Protein AF-0000000081184421 (afdb_homodimer)

Secondary structure (DSSP, 8-state):
------PPPHHHHHHHHHHHHHHHHHHHHHHHHHHHHHHHHHHHHHHHHHHHHHHHHHHHHHHHHHHHHHHHHHHHHHHHHHHHHHHHHHHHHHHHHHHHHHH-/------PPPHHHHHHHHHHHHHHHHHHHHHHHHHHHHHHHHHHHHHHHHHHHHHHHHHHHHHHHHHHHHHHHHHHHHHHHHHHHHHHHHHHHHHHHHHHHHHH-

Organism: Hibiscus trionum (NCBI:txid183268)

Sequence (208 aa):
MIPNRRQLTPDQRSAKIERDRRRRRERNMEFERLRNAEMELQGLVAAQRNENSSLRDDNERLNDMVSKLQNTIIQLRDQNRELHQKNLGLEQTMKLADSWFAFNMIPNRRQLTPDQRSAKIERDRRRRRERNMEFERLRNAEMELQGLVAAQRNENSSLRDDNERLNDMVSKLQNTIIQLRDQNRELHQKNLGLEQTMKLADSWFAFN

Structure (mmCIF, N/CA/C/O backbone):
data_AF-0000000081184421-model_v1
#
loop_
_entity.id
_entity.type
_entity.pdbx_description
1 polymer 'BZIP domain-containing protein'
#
loop_
_atom_site.group_PDB
_atom_site.id
_atom_site.type_symbol
_atom_site.label_atom_id
_atom_site.label_alt_id
_atom_site.label_comp_id
_atom_site.label_asym_id
_atom_site.label_entity_id
_atom_site.label_seq_id
_atom_site.pdbx_PDB_ins_code
_atom_site.Cartn_x
_atom_site.Cartn_y
_atom_site.Cartn_z
_atom_site.occupancy
_atom_site.B_iso_or_equiv
_atom_site.auth_seq_id
_atom_site.auth_comp_id
_atom_site.auth_asym_id
_atom_site.auth_atom_id
_atom_site.pdbx_PDB_model_num
ATOM 1 N N . MET A 1 1 ? 16.766 61.125 24.625 1 43.31 1 MET A N 1
ATOM 2 C CA . MET A 1 1 ? 15.797 62 24 1 43.31 1 MET A CA 1
ATOM 3 C C . MET A 1 1 ? 14.695 61.219 23.312 1 43.31 1 MET A C 1
ATOM 5 O O . MET A 1 1 ? 14.969 60.375 22.453 1 43.31 1 MET A O 1
ATOM 9 N N . ILE A 1 2 ? 13.648 60.938 24.031 1 53.06 2 ILE A N 1
ATOM 10 C CA . ILE A 1 2 ? 12.562 60.25 23.359 1 53.06 2 ILE A CA 1
ATOM 11 C C . ILE A 1 2 ? 12.18 61 22.078 1 53.06 2 ILE A C 1
ATOM 13 O O . ILE A 1 2 ? 11.914 62.219 22.125 1 53.06 2 ILE A O 1
ATOM 17 N N . PRO A 1 3 ? 12.758 60.719 20.953 1 54.69 3 PRO A N 1
ATOM 18 C CA . PRO A 1 3 ? 12.445 61.562 19.797 1 54.69 3 PRO A CA 1
ATOM 19 C C . PRO A 1 3 ? 10.992 62.062 19.797 1 54.69 3 PRO A C 1
ATOM 21 O O . PRO A 1 3 ? 10.117 61.375 20.359 1 54.69 3 PRO A O 1
ATOM 24 N N . ASN A 1 4 ? 10.805 63.344 19.781 1 56 4 ASN A N 1
ATOM 25 C CA . ASN A 1 4 ? 9.531 64 19.625 1 56 4 ASN A CA 1
ATOM 26 C C . ASN A 1 4 ? 8.641 63.344 18.594 1 56 4 ASN A C 1
ATOM 28 O O . ASN A 1 4 ? 8.844 63.5 17.391 1 56 4 ASN A O 1
ATOM 32 N N . ARG A 1 5 ? 8.289 62.094 18.75 1 65.94 5 ARG A N 1
ATOM 33 C CA . ARG A 1 5 ? 7.402 61.438 17.812 1 65.94 5 ARG A CA 1
ATOM 34 C C . ARG A 1 5 ? 6.215 62.312 17.453 1 65.94 5 ARG A C 1
ATOM 36 O O . ARG A 1 5 ? 5.59 62.938 18.328 1 65.94 5 ARG A O 1
ATOM 43 N N . ARG A 1 6 ? 6.344 62.969 16.297 1 72.31 6 ARG A N 1
ATOM 44 C CA . ARG A 1 6 ? 5.234 63.75 15.766 1 72.31 6 ARG A CA 1
ATOM 45 C C . ARG A 1 6 ? 3.896 63.094 16.125 1 72.31 6 ARG A C 1
ATOM 47 O O . ARG A 1 6 ? 3.732 61.875 16.016 1 72.31 6 ARG A O 1
ATOM 54 N N . GLN A 1 7 ? 3.092 63.938 16.797 1 85.62 7 GLN A N 1
ATOM 55 C CA . GLN A 1 7 ? 1.766 63.469 17.188 1 85.62 7 GLN A CA 1
ATOM 56 C C . GLN A 1 7 ? 0.876 63.25 15.969 1 85.62 7 GLN A C 1
ATOM 58 O O . GLN A 1 7 ? 0.883 64.062 15.031 1 85.62 7 GLN A O 1
ATOM 63 N N . LEU A 1 8 ? 0.353 62.188 15.852 1 83.94 8 LEU A N 1
ATOM 64 C CA . LEU A 1 8 ? -0.577 61.875 14.773 1 83.94 8 LEU A CA 1
ATOM 65 C C . LEU A 1 8 ? -1.849 62.688 14.891 1 83.94 8 LEU A C 1
ATOM 67 O O . LEU A 1 8 ? -2.33 62.938 16 1 83.94 8 LEU A O 1
ATOM 71 N N . THR A 1 9 ? -2.225 63.156 13.672 1 90.44 9 THR A N 1
ATOM 72 C CA . THR A 1 9 ? -3.541 63.781 13.625 1 90.44 9 THR A CA 1
ATOM 73 C C . THR A 1 9 ? -4.637 62.75 13.945 1 90.44 9 THR A C 1
ATOM 75 O O . THR A 1 9 ? -4.402 61.562 13.891 1 90.44 9 THR A O 1
ATOM 78 N N . PRO A 1 10 ? -5.707 63.281 14.406 1 90.25 10 PRO A N 1
ATOM 79 C CA . PRO A 1 10 ? -6.812 62.344 14.672 1 90.25 10 PRO A CA 1
ATOM 80 C C . PRO A 1 10 ? -7.102 61.438 13.492 1 90.25 10 PRO A C 1
ATOM 82 O O . PRO A 1 10 ? -7.367 60.25 13.688 1 90.25 10 PRO A O 1
ATOM 85 N N . ASP A 1 11 ? -7.082 61.938 12.289 1 90.88 11 ASP A N 1
ATOM 86 C CA . ASP A 1 11 ? -7.34 61.156 11.086 1 90.88 11 ASP A CA 1
ATOM 87 C C . ASP A 1 11 ? -6.258 60.094 10.891 1 90.88 11 ASP A C 1
ATOM 89 O O . ASP A 1 11 ? -6.555 58.969 10.5 1 90.88 11 ASP A O 1
ATOM 93 N N . GLN A 1 12 ? -5.066 60.438 11.008 1 93.62 12 GLN A N 1
ATOM 94 C CA . GLN A 1 12 ? -3.949 59.5 10.898 1 93.62 12 GLN A CA 1
ATOM 95 C C . GLN A 1 12 ? -4.039 58.406 11.945 1 93.62 12 GLN A C 1
ATOM 97 O O . GLN A 1 12 ? -3.738 57.25 11.664 1 93.62 12 GLN A O 1
ATOM 102 N N . ARG A 1 13 ? -4.473 58.844 13.133 1 93.5 13 ARG A N 1
ATOM 103 C CA . ARG A 1 13 ? -4.629 57.906 14.219 1 93.5 13 ARG A CA 1
ATOM 104 C C . ARG A 1 13 ? -5.742 56.906 13.922 1 93.5 13 ARG A C 1
ATOM 106 O O . ARG A 1 13 ? -5.578 55.688 14.133 1 93.5 13 ARG A O 1
ATOM 113 N N . SER A 1 14 ? -6.855 57.344 13.414 1 92.5 14 SER A N 1
ATOM 114 C CA . SER A 1 14 ? -7.977 56.5 13.039 1 92.5 14 SER A CA 1
ATOM 115 C C . SER A 1 14 ? -7.574 55.5 11.961 1 92.5 14 SER A C 1
ATOM 117 O O . SER A 1 14 ? -7.91 54.312 12.047 1 92.5 14 SER A O 1
ATOM 119 N N . ALA A 1 15 ? -6.867 55.906 10.977 1 95.31 15 ALA A N 1
ATOM 120 C CA . ALA A 1 15 ? -6.418 55.031 9.883 1 95.31 15 ALA A CA 1
ATOM 121 C C . ALA A 1 15 ? -5.484 53.938 10.391 1 95.31 15 ALA A C 1
ATOM 123 O O . ALA A 1 15 ? -5.559 52.812 9.938 1 95.31 15 ALA A O 1
ATOM 124 N N . LYS A 1 16 ? -4.621 54.312 11.25 1 94.06 16 LYS A N 1
ATOM 125 C CA . LYS A 1 16 ? -3.691 53.344 11.82 1 94.06 16 LYS A CA 1
ATOM 126 C C . LYS A 1 16 ? -4.434 52.281 12.617 1 94.06 16 LYS A C 1
ATOM 128 O O . LYS A 1 16 ? -4.113 51.094 12.516 1 94.06 16 LYS A O 1
ATOM 133 N N . ILE A 1 17 ? -5.391 52.688 13.422 1 93.69 17 ILE A N 1
ATOM 134 C CA . ILE A 1 17 ? -6.191 51.75 14.227 1 93.69 17 ILE A CA 1
ATOM 135 C C . ILE A 1 17 ? -6.914 50.781 13.312 1 93.69 17 ILE A C 1
ATOM 137 O O . ILE A 1 17 ? -6.945 49.562 13.602 1 93.69 17 ILE A O 1
ATOM 141 N N . GLU A 1 18 ? -7.469 51.344 12.219 1 96.44 18 GLU A N 1
ATOM 142 C CA . GLU A 1 18 ? -8.203 50.469 11.289 1 96.44 18 GLU A CA 1
ATOM 143 C C . GLU A 1 18 ? -7.273 49.469 10.609 1 96.44 18 GLU A C 1
ATOM 145 O O . GLU A 1 18 ? -7.633 48.312 10.43 1 96.44 18 GLU A O 1
ATOM 150 N N . ARG A 1 19 ? -6.172 49.844 10.188 1 96.62 19 ARG A N 1
ATOM 151 C CA . ARG A 1 19 ? -5.188 48.938 9.586 1 96.62 19 ARG A CA 1
ATOM 152 C C . ARG A 1 19 ? -4.773 47.844 10.562 1 96.62 19 ARG A C 1
ATOM 154 O O . ARG A 1 19 ? -4.699 46.688 10.195 1 96.62 19 ARG A O 1
ATOM 161 N N . ASP A 1 20 ? -4.547 48.25 11.805 1 92.81 20 ASP A N 1
ATOM 162 C CA . ASP A 1 20 ? -4.152 47.281 12.828 1 92.81 20 ASP A CA 1
ATOM 163 C C . ASP A 1 20 ? -5.266 46.281 13.086 1 92.81 20 ASP A C 1
ATOM 165 O O . ASP A 1 20 ? -4.996 45.094 13.273 1 92.81 20 ASP A O 1
ATOM 169 N N . ARG A 1 21 ? -6.465 46.781 13.102 1 94.88 21 ARG A N 1
ATOM 170 C CA . ARG A 1 21 ? -7.609 45.906 13.297 1 94.88 21 ARG A CA 1
ATOM 171 C C . ARG A 1 21 ? -7.719 44.906 12.156 1 94.88 21 ARG A C 1
ATOM 173 O O . ARG A 1 21 ? -7.977 43.719 12.398 1 94.88 21 ARG A O 1
ATOM 180 N N . ARG A 1 22 ? -7.523 45.312 10.961 1 96.75 22 ARG A N 1
ATOM 181 C CA . ARG A 1 22 ? -7.562 44.406 9.797 1 96.75 22 ARG A CA 1
ATOM 182 C C . ARG A 1 22 ? -6.469 43.375 9.875 1 96.75 22 ARG A C 1
ATOM 184 O O . ARG A 1 22 ? -6.719 42.188 9.625 1 96.75 22 ARG A O 1
ATOM 191 N N . ARG A 1 23 ? -5.328 43.812 10.242 1 93.69 23 ARG A N 1
ATOM 192 C CA . ARG A 1 23 ? -4.195 42.906 10.344 1 93.69 23 ARG A CA 1
ATOM 193 C C . ARG A 1 23 ? -4.445 41.844 11.406 1 93.69 23 ARG A C 1
ATOM 195 O O . ARG A 1 23 ? -4.141 40.656 11.195 1 93.69 23 ARG A O 1
ATOM 202 N N . ARG A 1 24 ? -5.062 42.281 12.453 1 92.81 24 ARG A N 1
ATOM 203 C CA . ARG A 1 24 ? -5.355 41.344 13.531 1 92.81 24 ARG A CA 1
ATOM 204 C C . ARG A 1 24 ? -6.418 40.312 13.102 1 92.81 24 ARG A C 1
ATOM 206 O O . ARG A 1 24 ? -6.316 39.125 13.406 1 92.81 24 ARG A O 1
ATOM 213 N N . ARG A 1 25 ? -7.305 40.75 12.398 1 96.19 25 ARG A N 1
ATOM 214 C CA . ARG A 1 25 ? -8.352 39.875 11.891 1 96.19 25 ARG A CA 1
ATOM 215 C C . ARG A 1 25 ? -7.773 38.844 10.922 1 96.19 25 ARG 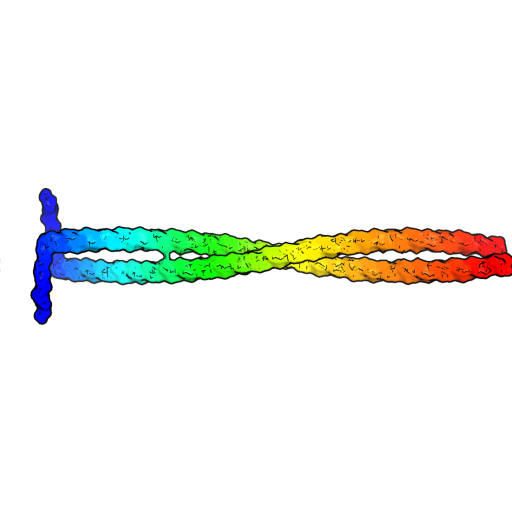A C 1
ATOM 217 O O . ARG A 1 25 ? -8.094 37.656 11 1 96.19 25 ARG A O 1
ATOM 224 N N . GLU A 1 26 ? -6.941 39.312 10.07 1 95.94 26 GLU A N 1
ATOM 225 C CA . GLU A 1 26 ? -6.309 38.438 9.078 1 95.94 26 GLU A CA 1
ATOM 226 C C . GLU A 1 26 ? -5.418 37.406 9.758 1 95.94 26 GLU A C 1
ATOM 228 O O . GLU A 1 26 ? -5.441 36.219 9.391 1 95.94 26 GLU A O 1
ATOM 233 N N . ARG A 1 27 ? -4.734 37.875 10.703 1 93.56 27 ARG A N 1
ATOM 234 C CA . ARG A 1 27 ? -3.855 36.938 11.422 1 93.56 27 ARG A CA 1
ATOM 235 C C . ARG A 1 27 ? -4.66 35.906 12.18 1 93.56 27 ARG A C 1
ATOM 237 O O . ARG A 1 27 ? -4.281 34.719 12.211 1 93.56 27 ARG A O 1
ATOM 244 N N . ASN A 1 28 ? -5.66 36.375 12.812 1 94.06 28 ASN A N 1
ATOM 245 C CA . ASN A 1 28 ? -6.523 35.438 13.531 1 94.06 28 ASN A CA 1
ATOM 246 C C . ASN A 1 28 ? -7.137 34.406 12.602 1 94.06 28 ASN A C 1
ATOM 248 O O . ASN A 1 28 ? -7.238 33.219 12.953 1 94.06 28 ASN A O 1
ATOM 252 N N . MET A 1 29 ? -7.566 34.781 11.461 1 97.12 29 MET A N 1
ATOM 253 C CA . MET A 1 29 ? -8.117 33.875 10.461 1 97.12 29 MET A CA 1
ATOM 254 C C . MET A 1 29 ? -7.066 32.875 10.008 1 97.12 29 MET A C 1
ATOM 256 O O . MET A 1 29 ? -7.363 31.688 9.859 1 97.12 29 MET A O 1
ATOM 260 N N . GLU A 1 30 ? -5.887 33.438 9.812 1 97.81 30 GLU A N 1
ATOM 261 C CA . GLU A 1 30 ? -4.801 32.531 9.406 1 97.81 30 GLU A CA 1
ATOM 262 C C . GLU A 1 30 ? -4.457 31.547 10.508 1 97.81 30 GLU A C 1
ATOM 264 O O . GLU A 1 30 ? -4.16 30.375 10.227 1 97.81 30 GLU A O 1
ATOM 269 N N . PHE A 1 31 ? -4.469 31.984 11.656 1 97.19 31 PHE A N 1
ATOM 270 C CA . PHE A 1 31 ? -4.215 31.109 12.805 1 97.19 31 PHE A CA 1
ATOM 271 C C . PHE A 1 31 ? -5.23 29.984 12.859 1 97.19 31 PHE A C 1
ATOM 273 O O . PHE A 1 31 ? -4.859 28.812 13.023 1 97.19 31 PHE A O 1
ATOM 280 N N . GLU A 1 32 ? -6.453 30.266 12.656 1 97.25 32 GLU A N 1
ATOM 281 C CA . GLU A 1 32 ? -7.52 29.266 12.648 1 97.25 32 GLU A CA 1
ATOM 282 C C . GLU A 1 32 ? -7.371 28.312 11.469 1 97.25 32 GLU A C 1
ATOM 284 O O . GLU A 1 32 ? -7.566 27.094 11.609 1 97.25 32 GLU A O 1
ATOM 289 N N . ARG A 1 33 ? -7.047 28.828 10.328 1 98.56 33 ARG A N 1
ATOM 290 C CA . ARG A 1 33 ? -6.824 28 9.148 1 98.56 33 ARG A CA 1
ATOM 291 C C . ARG A 1 33 ? -5.703 26.984 9.398 1 98.56 33 ARG A C 1
ATOM 293 O O . ARG A 1 33 ? -5.832 25.812 9.055 1 98.56 33 ARG A O 1
ATOM 300 N N . LEU A 1 34 ? -4.695 27.484 9.977 1 98.56 34 LEU A N 1
ATOM 301 C CA . LEU A 1 34 ? -3.533 26.641 10.242 1 98.56 34 LEU A CA 1
ATOM 302 C C . LEU A 1 34 ? -3.871 25.547 11.242 1 98.56 34 LEU A C 1
ATOM 304 O O . LEU A 1 34 ? -3.445 24.406 11.078 1 98.56 34 LEU A O 1
ATOM 308 N N . ARG A 1 35 ? -4.617 25.906 12.18 1 98.12 35 ARG A N 1
ATOM 309 C CA . ARG A 1 35 ? -5.047 24.906 13.148 1 98.12 35 ARG A CA 1
ATOM 310 C C . ARG A 1 35 ? -5.898 23.828 12.492 1 98.12 35 ARG A C 1
ATOM 312 O O . ARG A 1 35 ? -5.691 22.641 12.727 1 98.12 35 ARG A O 1
ATOM 319 N N . ASN A 1 36 ? -6.777 24.25 11.695 1 98.38 36 ASN A N 1
ATOM 320 C CA . ASN A 1 36 ? -7.629 23.297 10.977 1 98.38 36 ASN A CA 1
ATOM 321 C C . ASN A 1 36 ? -6.82 22.438 10.008 1 98.38 36 ASN A C 1
ATOM 323 O O . ASN A 1 36 ? -7.066 21.25 9.883 1 98.38 36 ASN A O 1
ATOM 327 N N . ALA A 1 37 ? -5.922 23.109 9.336 1 98.5 37 ALA A N 1
ATOM 328 C CA . ALA A 1 37 ? -5.07 22.391 8.391 1 98.5 37 ALA A CA 1
ATOM 329 C C . ALA A 1 37 ? -4.266 21.297 9.086 1 98.5 37 ALA A C 1
ATOM 331 O O . ALA A 1 37 ? -4.148 20.188 8.578 1 98.5 37 ALA A O 1
ATOM 332 N N . GLU A 1 38 ? -3.727 21.656 10.188 1 98.62 38 GLU A N 1
ATOM 333 C CA . GLU A 1 38 ? -2.943 20.672 10.938 1 98.62 38 GLU A CA 1
ATOM 334 C C . GLU A 1 38 ? -3.781 19.453 11.297 1 98.62 38 GLU A C 1
ATOM 336 O O . GLU A 1 38 ? -3.334 18.312 11.125 1 98.62 38 GLU A O 1
ATOM 341 N N . MET A 1 39 ? -4.949 19.672 11.773 1 98.31 39 MET A N 1
ATOM 342 C CA . MET A 1 39 ? -5.844 18.594 12.156 1 98.31 39 MET A CA 1
ATOM 343 C C . MET A 1 39 ? -6.195 17.719 10.953 1 98.31 39 MET A C 1
ATOM 345 O O . MET A 1 39 ? -6.145 16.5 11.023 1 98.31 39 MET A O 1
ATOM 349 N N . GLU A 1 40 ? -6.527 18.375 9.883 1 98.56 40 GLU A N 1
ATOM 350 C CA . GLU A 1 40 ? -6.91 17.672 8.664 1 98.56 40 GLU A CA 1
ATOM 351 C C . GLU A 1 40 ? -5.746 16.844 8.125 1 98.56 40 GLU A C 1
ATOM 353 O O . GLU A 1 40 ? -5.922 15.68 7.762 1 98.56 40 GLU A O 1
ATOM 358 N N . LEU A 1 41 ? -4.656 17.469 8.117 1 98.75 41 LEU A N 1
ATOM 359 C CA . LEU A 1 41 ? -3.479 16.797 7.574 1 98.75 41 LEU A CA 1
ATOM 360 C C . LEU A 1 41 ? -3.066 15.617 8.453 1 98.75 41 LEU A C 1
ATOM 362 O O . LEU A 1 41 ? -2.621 14.586 7.941 1 98.75 41 LEU A O 1
ATOM 366 N N . GLN A 1 42 ? -3.203 15.805 9.719 1 98.38 42 GLN A N 1
ATOM 367 C CA . GLN A 1 42 ? -2.945 14.68 10.617 1 98.38 42 GLN A CA 1
ATOM 368 C C . GLN A 1 42 ? -3.885 13.516 10.328 1 98.38 42 GLN A C 1
ATOM 370 O O . GLN A 1 42 ? -3.467 12.359 10.336 1 98.38 42 GLN A O 1
ATOM 375 N N . GLY A 1 43 ? -5.082 13.828 10.156 1 98.5 43 GLY A N 1
ATOM 376 C CA . GLY A 1 43 ? -6.051 12.805 9.797 1 98.5 43 GLY A CA 1
ATOM 377 C C . GLY A 1 43 ? -5.711 12.102 8.492 1 98.5 43 GLY A C 1
ATOM 378 O O . GLY A 1 43 ? -5.844 10.883 8.391 1 98.5 43 GLY A O 1
ATOM 379 N N . LEU A 1 44 ? -5.309 12.852 7.527 1 98.5 44 LEU A N 1
ATOM 380 C CA . LEU A 1 44 ? -4.949 12.312 6.223 1 98.5 44 LEU A CA 1
ATOM 381 C C . LEU A 1 44 ? -3.73 11.398 6.332 1 98.5 44 LEU A C 1
ATOM 383 O O . LEU A 1 44 ? -3.689 10.336 5.711 1 98.5 44 LEU A O 1
ATOM 387 N N . VAL A 1 45 ? -2.816 11.867 7.078 1 98.31 45 VAL A N 1
ATOM 388 C CA . VAL A 1 45 ? -1.622 11.055 7.285 1 98.31 45 VAL A CA 1
ATOM 389 C C . VAL A 1 45 ? -2.01 9.719 7.914 1 98.31 45 VAL A C 1
ATOM 391 O O . VAL A 1 45 ? -1.555 8.656 7.469 1 98.31 45 VAL A O 1
ATOM 394 N N . ALA A 1 46 ? -2.807 9.797 8.93 1 98 46 ALA A N 1
ATOM 395 C CA . ALA A 1 46 ? -3.244 8.57 9.594 1 98 46 ALA A CA 1
ATOM 396 C C . ALA A 1 46 ? -3.969 7.645 8.625 1 98 46 ALA A C 1
ATOM 398 O O . ALA A 1 46 ? -3.725 6.438 8.609 1 98 46 ALA A O 1
ATOM 399 N N . ALA A 1 47 ? -4.812 8.164 7.797 1 98.31 47 ALA A N 1
ATOM 400 C CA . ALA A 1 47 ? -5.566 7.383 6.816 1 98.31 47 ALA A CA 1
ATOM 401 C C . ALA A 1 47 ? -4.633 6.727 5.805 1 98.31 47 ALA A C 1
ATOM 403 O O . ALA A 1 47 ? -4.801 5.551 5.469 1 98.31 47 ALA A 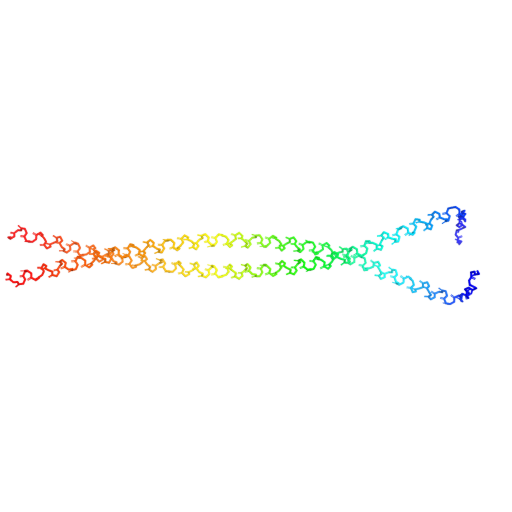O 1
ATOM 404 N N . GLN A 1 48 ? -3.727 7.453 5.395 1 98.25 48 GLN A N 1
ATOM 405 C CA . GLN A 1 48 ? -2.777 6.938 4.41 1 98.25 48 GLN A CA 1
ATOM 406 C C . GLN A 1 48 ? -1.914 5.832 5.008 1 98.25 48 GLN A C 1
ATOM 408 O O . GLN A 1 48 ? -1.596 4.852 4.328 1 98.25 48 GLN A O 1
ATOM 413 N N . ARG A 1 49 ? -1.538 6.035 6.18 1 97.94 49 ARG A N 1
ATOM 414 C CA . ARG A 1 49 ? -0.75 5.02 6.867 1 97.94 49 ARG A CA 1
ATOM 415 C C . ARG A 1 49 ? -1.536 3.721 7.016 1 97.94 49 ARG A C 1
ATOM 417 O O . ARG A 1 49 ? -0.984 2.631 6.848 1 97.94 49 ARG A O 1
ATOM 424 N N . ASN A 1 50 ? -2.74 3.781 7.293 1 98.25 50 ASN A N 1
ATOM 425 C CA . ASN A 1 50 ? -3.598 2.604 7.379 1 98.25 50 ASN A CA 1
ATOM 426 C C . ASN A 1 50 ? -3.717 1.899 6.031 1 98.25 50 ASN A C 1
ATOM 428 O O . ASN A 1 50 ? -3.648 0.671 5.957 1 98.25 50 ASN A O 1
ATOM 432 N N . GLU A 1 51 ? -3.898 2.701 5.059 1 98.31 51 GLU A N 1
ATOM 433 C CA . GLU A 1 51 ? -3.975 2.141 3.715 1 98.31 51 GLU A CA 1
ATOM 434 C C . GLU A 1 51 ? -2.672 1.443 3.332 1 98.31 51 GLU A C 1
ATOM 436 O O . GLU A 1 51 ? -2.689 0.338 2.787 1 98.31 51 GLU A O 1
ATOM 441 N N . ASN A 1 52 ? -1.632 2.115 3.602 1 98.44 52 ASN A N 1
ATOM 442 C CA . ASN A 1 52 ? -0.32 1.529 3.35 1 98.44 52 ASN A CA 1
ATOM 443 C C . ASN A 1 52 ? -0.157 0.191 4.066 1 98.44 52 ASN A C 1
ATOM 445 O O . ASN A 1 52 ? 0.342 -0.773 3.482 1 98.44 52 ASN A O 1
ATOM 449 N N . SER A 1 53 ? -0.557 0.125 5.234 1 98.44 53 SER A N 1
ATOM 450 C CA . SER A 1 53 ? -0.461 -1.106 6.012 1 98.44 53 SER A CA 1
ATOM 451 C C . SER A 1 53 ? -1.272 -2.229 5.371 1 98.44 53 SER A C 1
ATOM 453 O O . SER A 1 53 ? -0.789 -3.354 5.242 1 98.44 53 SER A O 1
ATOM 455 N N . SER A 1 54 ? -2.438 -1.941 4.926 1 98.69 54 SER A N 1
ATOM 456 C CA . SER A 1 54 ? -3.299 -2.924 4.277 1 98.69 54 SER A CA 1
ATOM 457 C C . SER A 1 54 ? -2.678 -3.436 2.98 1 98.69 54 SER A C 1
ATOM 459 O O . SER A 1 54 ? -2.678 -4.641 2.719 1 98.69 54 SER A O 1
ATOM 461 N N . LEU A 1 55 ? -2.162 -2.562 2.264 1 98.62 55 LEU A N 1
ATOM 462 C CA . LEU A 1 55 ? -1.557 -2.928 0.988 1 98.62 55 LEU A CA 1
ATOM 463 C C . LEU A 1 55 ? -0.322 -3.797 1.202 1 98.62 55 LEU A C 1
ATOM 465 O O . LEU A 1 55 ? -0.088 -4.746 0.45 1 98.62 55 LEU A O 1
ATOM 469 N N . ARG A 1 56 ? 0.409 -3.484 2.213 1 98.75 56 ARG A N 1
ATOM 470 C CA . ARG A 1 56 ? 1.579 -4.293 2.541 1 98.75 56 ARG A CA 1
ATOM 471 C C . ARG A 1 56 ? 1.175 -5.707 2.941 1 98.75 56 ARG A C 1
ATOM 473 O O . ARG A 1 56 ? 1.812 -6.68 2.533 1 98.75 56 ARG A O 1
ATOM 480 N N . ASP A 1 57 ? 0.156 -5.832 3.697 1 98.81 57 ASP A N 1
ATOM 481 C CA . ASP A 1 57 ? -0.357 -7.137 4.102 1 98.81 57 ASP A CA 1
ATOM 482 C C . ASP A 1 57 ? -0.811 -7.945 2.889 1 98.81 57 ASP A C 1
ATOM 484 O O . ASP A 1 57 ? -0.523 -9.141 2.791 1 98.81 57 ASP A O 1
ATOM 488 N N . ASP A 1 58 ? -1.501 -7.293 2.033 1 98.75 58 ASP A N 1
ATOM 489 C CA . ASP A 1 58 ? -1.974 -7.945 0.817 1 98.75 58 ASP A CA 1
ATOM 490 C C . ASP A 1 58 ? -0.803 -8.422 -0.041 1 98.75 58 ASP A C 1
ATOM 492 O O . ASP A 1 58 ? -0.825 -9.539 -0.568 1 98.75 58 ASP A O 1
ATOM 496 N N . ASN A 1 59 ? 0.15 -7.551 -0.179 1 98.69 59 ASN A N 1
ATOM 497 C CA . ASN A 1 59 ? 1.343 -7.891 -0.946 1 98.69 59 ASN A CA 1
ATOM 498 C C . ASN A 1 59 ? 2.055 -9.109 -0.364 1 98.69 59 ASN A C 1
ATOM 500 O O . ASN A 1 59 ? 2.506 -9.984 -1.105 1 98.69 59 ASN A O 1
ATOM 504 N N . GLU A 1 60 ? 2.092 -9.117 0.889 1 98.62 60 GLU A N 1
ATOM 505 C CA . GLU A 1 60 ? 2.715 -10.258 1.555 1 98.62 60 GLU A CA 1
ATOM 506 C C . GLU A 1 60 ? 1.938 -11.547 1.291 1 98.62 60 GLU A C 1
ATOM 508 O O . GLU A 1 60 ? 2.529 -12.586 0.993 1 98.62 60 GLU A O 1
ATOM 513 N N . ARG A 1 61 ? 0.669 -11.484 1.378 1 98.81 61 ARG A N 1
ATOM 514 C CA . ARG A 1 61 ? -0.185 -12.633 1.107 1 98.81 61 ARG A CA 1
ATOM 515 C C . ARG A 1 61 ? -0.023 -13.109 -0.332 1 98.81 61 ARG A C 1
ATOM 517 O O . ARG A 1 61 ? 0.1 -14.312 -0.585 1 98.81 61 ARG A O 1
ATOM 524 N N . LEU A 1 62 ? 0.02 -12.18 -1.216 1 98.81 62 LEU A N 1
ATOM 525 C CA . LEU A 1 62 ? 0.155 -12.516 -2.629 1 98.81 62 LEU A CA 1
ATOM 526 C C . LEU A 1 62 ? 1.518 -13.141 -2.912 1 98.81 62 LEU A C 1
ATOM 528 O O . LEU A 1 62 ? 1.617 -14.102 -3.68 1 98.81 62 LEU A O 1
ATOM 532 N N . ASN A 1 63 ? 2.49 -12.578 -2.293 1 98.75 63 ASN A N 1
ATOM 533 C CA . ASN A 1 63 ? 3.822 -13.164 -2.439 1 98.75 63 ASN A CA 1
ATOM 534 C C . ASN A 1 63 ? 3.861 -14.602 -1.946 1 98.75 63 ASN A C 1
ATOM 536 O O . ASN A 1 63 ? 4.484 -15.461 -2.572 1 98.75 63 ASN A O 1
ATOM 540 N N . ASP A 1 64 ? 3.246 -14.867 -0.854 1 98.81 64 ASP A N 1
ATOM 541 C CA . ASP A 1 64 ? 3.15 -16.219 -0.336 1 98.81 64 ASP A CA 1
ATOM 542 C C . ASP A 1 64 ? 2.416 -17.141 -1.316 1 98.81 64 ASP A C 1
ATOM 544 O O . ASP A 1 64 ? 2.824 -18.281 -1.538 1 98.81 64 ASP A O 1
ATOM 548 N N . MET A 1 65 ? 1.366 -16.578 -1.851 1 98.88 65 MET A N 1
ATOM 549 C CA . MET A 1 65 ? 0.588 -17.344 -2.816 1 98.88 65 MET A CA 1
ATOM 550 C C . MET A 1 65 ? 1.416 -17.656 -4.059 1 98.88 65 MET A C 1
ATOM 552 O O . MET A 1 65 ? 1.413 -18.797 -4.547 1 98.88 65 MET A O 1
ATOM 556 N N . VAL A 1 66 ? 2.092 -16.719 -4.52 1 98.88 66 VAL A N 1
ATOM 557 C CA . VAL A 1 66 ? 2.957 -16.891 -5.68 1 98.88 66 VAL A CA 1
ATOM 558 C C . VAL A 1 66 ? 3.971 -18 -5.402 1 98.88 66 VAL A C 1
ATOM 560 O O . VAL A 1 66 ? 4.16 -18.906 -6.227 1 98.88 66 VAL A O 1
ATOM 563 N N . SER A 1 67 ? 4.551 -17.984 -4.273 1 98.88 67 SER A N 1
ATOM 564 C CA . SER A 1 67 ? 5.523 -19 -3.889 1 98.88 67 SER A CA 1
ATOM 565 C C . SER A 1 67 ? 4.895 -20.391 -3.877 1 98.88 67 SER A C 1
ATOM 567 O O . SER A 1 67 ? 5.48 -21.344 -4.391 1 98.88 67 SER A O 1
ATOM 569 N N . LYS A 1 68 ? 3.764 -20.516 -3.33 1 98.88 68 LYS A N 1
ATOM 570 C CA . LYS A 1 68 ? 3.059 -21.781 -3.264 1 98.88 68 LYS A CA 1
ATOM 571 C C . LYS A 1 68 ? 2.689 -22.281 -4.66 1 98.88 68 LYS A C 1
ATOM 573 O O . LYS A 1 68 ? 2.844 -23.469 -4.961 1 98.88 68 LYS A O 1
ATOM 578 N N . LEU A 1 69 ? 2.252 -21.391 -5.449 1 98.94 69 LEU A N 1
ATOM 579 C CA . LEU A 1 69 ? 1.858 -21.75 -6.809 1 98.94 69 LEU A CA 1
ATOM 580 C C . LEU A 1 69 ? 3.07 -22.172 -7.625 1 98.94 69 LEU A C 1
ATOM 582 O O . LEU A 1 69 ? 2.996 -23.141 -8.391 1 98.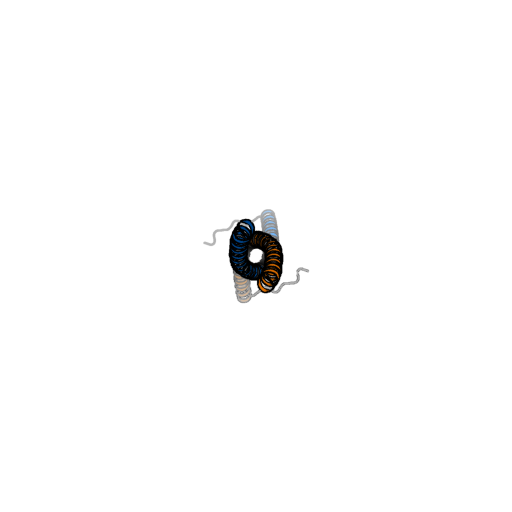94 69 LEU A O 1
ATOM 586 N N . GLN A 1 70 ? 4.141 -21.5 -7.465 1 98.88 70 GLN A N 1
ATOM 587 C CA . GLN A 1 70 ? 5.375 -21.891 -8.141 1 98.88 70 GLN A CA 1
ATOM 588 C C . GLN A 1 70 ? 5.828 -23.281 -7.715 1 98.88 70 GLN A C 1
ATOM 590 O O . GLN A 1 70 ? 6.254 -24.078 -8.547 1 98.88 70 GLN A O 1
ATOM 595 N N . ASN A 1 71 ? 5.73 -23.531 -6.469 1 98.88 71 ASN A N 1
ATOM 596 C CA . ASN A 1 71 ? 6.086 -24.859 -5.969 1 98.88 71 ASN A CA 1
ATOM 597 C C . ASN A 1 71 ? 5.176 -25.938 -6.543 1 98.88 71 ASN A C 1
ATOM 599 O O . ASN A 1 71 ? 5.641 -27.031 -6.902 1 98.88 71 ASN A O 1
ATOM 603 N N . THR A 1 72 ? 3.953 -25.641 -6.633 1 98.94 72 THR A N 1
ATOM 604 C CA . THR A 1 72 ? 3 -26.578 -7.23 1 98.94 72 THR A CA 1
ATOM 605 C C . THR A 1 72 ? 3.35 -26.844 -8.695 1 98.94 72 THR A C 1
ATOM 607 O O . THR A 1 72 ? 3.283 -27.984 -9.156 1 98.94 72 THR A O 1
ATOM 610 N N . ILE A 1 73 ? 3.725 -25.859 -9.375 1 98.94 73 ILE A N 1
ATOM 611 C CA . ILE A 1 73 ? 4.086 -25.984 -10.781 1 98.94 73 ILE A CA 1
ATOM 612 C C . ILE A 1 73 ? 5.312 -26.891 -10.922 1 98.94 73 ILE A C 1
ATOM 614 O O . ILE A 1 73 ? 5.352 -27.766 -11.773 1 98.94 73 ILE A O 1
ATOM 618 N N . ILE A 1 74 ? 6.285 -26.688 -10.039 1 98.81 74 ILE A N 1
ATOM 619 C CA . ILE A 1 74 ? 7.488 -27.5 -10.078 1 98.81 74 ILE A CA 1
ATOM 620 C C . ILE A 1 74 ? 7.121 -28.969 -9.82 1 98.81 74 ILE A C 1
ATOM 622 O O . ILE A 1 74 ? 7.574 -29.859 -10.539 1 98.81 74 ILE A O 1
ATOM 626 N N . GLN A 1 75 ? 6.238 -29.219 -8.914 1 98.81 75 GLN A N 1
ATOM 627 C CA . GLN A 1 75 ? 5.809 -30.578 -8.586 1 98.81 75 GLN A CA 1
ATOM 628 C C . GLN A 1 75 ? 5.047 -31.203 -9.75 1 98.81 75 GLN A C 1
ATOM 630 O O . GLN A 1 75 ? 5.293 -32.375 -10.102 1 98.81 75 GLN A O 1
ATOM 635 N N . LEU A 1 76 ? 4.219 -30.438 -10.336 1 98.81 76 LEU A N 1
ATOM 636 C CA . LEU A 1 76 ? 3.42 -30.953 -11.445 1 98.81 76 LEU A CA 1
ATOM 637 C C . LEU A 1 76 ? 4.297 -31.234 -12.664 1 98.81 76 LEU A C 1
ATOM 639 O O . LEU A 1 76 ? 4.098 -32.219 -13.352 1 98.81 76 LEU A O 1
ATOM 643 N N . ARG A 1 77 ? 5.258 -30.406 -12.875 1 98.81 77 ARG A N 1
ATOM 644 C CA . ARG A 1 77 ? 6.184 -30.625 -13.984 1 98.81 77 ARG A CA 1
ATOM 645 C C . ARG A 1 77 ? 7.023 -31.875 -13.758 1 98.81 77 ARG A C 1
ATOM 647 O O . ARG A 1 77 ? 7.277 -32.656 -14.695 1 98.81 77 ARG A O 1
ATOM 654 N N . ASP A 1 78 ? 7.398 -32.094 -12.562 1 98.62 78 ASP A N 1
ATOM 655 C CA . ASP A 1 78 ? 8.141 -33.312 -12.242 1 98.62 78 ASP A CA 1
ATOM 656 C C . ASP A 1 78 ? 7.281 -34.531 -12.445 1 98.62 78 ASP A C 1
ATOM 658 O O . ASP A 1 78 ? 7.738 -35.531 -13.016 1 98.62 78 ASP A O 1
ATOM 662 N N . GLN A 1 79 ? 6.086 -34.531 -12.086 1 98.5 79 GLN A N 1
ATOM 663 C CA . GLN A 1 79 ? 5.152 -35.656 -12.273 1 98.5 79 GLN A CA 1
ATOM 664 C C . GLN A 1 79 ? 4.906 -35.906 -13.758 1 98.5 79 GLN A C 1
ATOM 666 O O . GLN A 1 79 ? 4.891 -37.062 -14.195 1 98.5 79 GLN A O 1
ATOM 671 N N . ASN A 1 80 ? 4.742 -34.844 -14.461 1 98.25 80 ASN A N 1
ATOM 672 C CA . ASN A 1 80 ? 4.531 -34.969 -15.898 1 98.25 80 ASN A CA 1
ATOM 673 C C . ASN A 1 80 ? 5.742 -35.594 -16.594 1 98.25 80 ASN A C 1
ATOM 675 O O . ASN A 1 80 ? 5.59 -36.438 -17.484 1 98.25 80 ASN A O 1
ATOM 679 N N . ARG A 1 81 ? 6.859 -35.219 -16.109 1 98.19 81 ARG A N 1
ATOM 680 C CA . ARG A 1 81 ? 8.078 -35.812 -16.656 1 98.19 81 ARG A CA 1
ATOM 681 C C . ARG A 1 81 ? 8.148 -37.312 -16.391 1 98.19 81 ARG A C 1
ATOM 683 O O . ARG A 1 81 ? 8.445 -38.094 -17.281 1 98.19 81 ARG A O 1
ATOM 690 N N . GLU A 1 82 ? 7.789 -37.719 -15.211 1 98.19 82 GLU A N 1
ATOM 691 C CA . GLU A 1 82 ? 7.797 -39.125 -14.836 1 98.19 82 GLU A CA 1
ATOM 692 C C . GLU A 1 82 ? 6.777 -39.938 -15.648 1 98.19 82 GLU A C 1
ATOM 694 O O . GLU A 1 82 ? 7.078 -41.031 -16.125 1 98.19 82 GLU A O 1
ATOM 699 N N . LEU A 1 83 ? 5.66 -39.344 -15.844 1 98.19 83 LEU A N 1
ATOM 700 C CA . LEU A 1 83 ? 4.613 -40 -16.609 1 98.19 83 LEU A CA 1
ATOM 701 C C . LEU A 1 83 ? 5.012 -40.125 -18.078 1 98.19 83 LEU A C 1
ATOM 703 O O . LEU A 1 83 ? 4.766 -41.156 -18.703 1 98.19 83 LEU A O 1
ATOM 707 N N . HIS A 1 84 ? 5.641 -39.125 -18.578 1 97.75 84 HIS A N 1
ATOM 708 C CA . HIS A 1 84 ? 6.129 -39.156 -19.953 1 97.75 84 HIS A CA 1
ATOM 709 C C . HIS A 1 84 ? 7.176 -40.25 -20.141 1 97.75 84 HIS A C 1
ATOM 711 O O . HIS A 1 84 ? 7.121 -41.031 -21.109 1 97.75 84 HIS A O 1
ATOM 717 N N . GLN A 1 85 ? 8.055 -40.375 -19.219 1 97.81 85 GLN A N 1
ATOM 718 C CA . GLN A 1 85 ? 9.094 -41.406 -19.281 1 97.81 85 GLN A CA 1
ATOM 719 C C . GLN A 1 85 ? 8.5 -42.812 -19.203 1 97.81 85 GLN A C 1
ATOM 721 O O . GLN A 1 85 ? 8.898 -43.688 -19.938 1 97.81 85 GLN A O 1
ATOM 726 N N . LYS A 1 86 ? 7.539 -42.938 -18.344 1 97.44 86 LYS A N 1
ATOM 727 C CA . LYS A 1 86 ? 6.848 -44.219 -18.234 1 97.44 86 LYS A CA 1
ATOM 728 C C . LYS A 1 86 ? 6.125 -44.562 -19.531 1 97.44 86 LYS A C 1
ATOM 730 O O . LYS A 1 86 ? 6.199 -45.719 -19.984 1 97.44 86 LYS A O 1
ATOM 735 N N . ASN A 1 87 ? 5.441 -43.594 -20.109 1 96.81 87 ASN A N 1
ATOM 736 C CA . ASN A 1 87 ? 4.73 -43.781 -21.375 1 96.81 87 ASN A CA 1
ATOM 737 C C . ASN A 1 87 ? 5.684 -44.188 -22.5 1 96.81 87 ASN A C 1
ATOM 739 O O . ASN A 1 87 ? 5.398 -45.094 -23.281 1 96.81 87 ASN A O 1
ATOM 743 N N . LEU A 1 88 ? 6.781 -43.531 -22.531 1 96.69 88 LEU A N 1
ATOM 744 C CA . LEU A 1 88 ? 7.785 -43.844 -23.531 1 96.69 88 LEU A CA 1
ATOM 745 C C . LEU A 1 88 ? 8.305 -45.25 -23.375 1 96.69 88 LEU A C 1
ATOM 747 O O . LEU A 1 88 ? 8.469 -45.969 -24.359 1 96.69 88 LEU A O 1
ATOM 751 N N . GLY A 1 89 ? 8.555 -45.656 -22.141 1 95.69 89 GLY A N 1
ATOM 752 C CA . GLY A 1 89 ? 8.992 -47.031 -21.859 1 95.69 89 GLY A CA 1
ATOM 753 C C . GLY A 1 89 ? 7.98 -48.094 -22.266 1 95.69 89 GLY A C 1
ATOM 754 O O . GLY A 1 89 ? 8.336 -49.094 -22.875 1 95.69 89 GLY A O 1
ATOM 755 N N . LEU A 1 90 ? 6.727 -47.781 -22 1 94.81 90 LEU A N 1
ATOM 756 C CA . LEU A 1 90 ? 5.66 -48.719 -22.359 1 94.81 90 LEU A CA 1
ATOM 757 C C . LEU A 1 90 ? 5.496 -48.812 -23.859 1 94.81 90 LEU A C 1
ATOM 759 O O . LEU A 1 90 ? 5.305 -49.906 -24.406 1 94.81 90 LEU A O 1
ATOM 763 N N . GLU A 1 91 ? 5.633 -47.688 -24.531 1 94.12 91 GLU A N 1
ATOM 764 C CA . GLU A 1 91 ? 5.516 -47.656 -25.984 1 94.12 91 GLU A CA 1
ATOM 765 C C . GLU A 1 91 ? 6.66 -48.438 -26.641 1 94.12 91 GLU A C 1
ATOM 767 O O . GLU A 1 91 ? 6.445 -49.156 -27.609 1 94.12 91 GLU A O 1
ATOM 772 N N . GLN A 1 92 ? 7.836 -48.312 -26.109 1 94.06 92 GLN A N 1
ATOM 773 C CA . GLN A 1 92 ? 8.984 -49.031 -26.641 1 94.06 92 GLN A CA 1
ATOM 774 C C . GLN A 1 92 ? 8.836 -50.531 -26.422 1 94.06 92 GLN A C 1
ATOM 776 O O . GLN A 1 92 ? 9.148 -51.344 -27.297 1 94.06 92 GLN A O 1
ATOM 781 N N . THR A 1 93 ? 8.32 -50.844 -25.25 1 90.94 93 THR A N 1
ATOM 782 C CA . THR A 1 93 ? 8.086 -52.219 -24.938 1 90.94 93 THR A CA 1
ATOM 783 C C . THR A 1 93 ? 7.035 -52.812 -25.875 1 90.94 93 THR A C 1
ATOM 785 O O . THR A 1 93 ? 7.199 -53.938 -26.359 1 90.94 93 THR A O 1
ATOM 788 N N . MET A 1 94 ? 6.043 -52.125 -26.172 1 87.81 94 MET A N 1
ATOM 789 C CA . MET A 1 94 ? 4.98 -52.562 -27.062 1 87.81 94 MET A CA 1
ATOM 790 C C . MET A 1 94 ? 5.484 -52.719 -28.5 1 87.81 94 MET A C 1
ATOM 792 O O . MET A 1 94 ? 5.133 -53.656 -29.188 1 87.81 94 MET A O 1
ATOM 796 N N . LYS A 1 95 ? 6.336 -51.781 -28.859 1 88.44 95 LYS A N 1
ATOM 797 C CA . LYS A 1 95 ? 6.906 -51.875 -30.203 1 88.44 95 LYS A CA 1
ATOM 798 C C . LYS A 1 95 ? 7.793 -53.094 -30.359 1 88.44 95 LYS A C 1
ATOM 800 O O . LYS A 1 95 ? 7.77 -53.781 -31.391 1 88.44 95 LYS A O 1
ATOM 805 N N . LEU A 1 96 ? 8.539 -53.406 -29.328 1 85.44 96 LEU A N 1
ATOM 806 C CA . LEU A 1 96 ? 9.398 -54.594 -29.328 1 85.44 96 LEU A CA 1
ATOM 807 C C . LEU A 1 96 ? 8.555 -55.875 -29.359 1 85.44 96 LEU A C 1
ATOM 809 O O . LEU A 1 96 ? 8.875 -56.812 -30.094 1 85.44 96 LEU A O 1
ATOM 813 N N . ALA A 1 97 ? 7.441 -55.906 -28.672 1 82.88 97 ALA A N 1
ATOM 814 C CA . ALA A 1 97 ? 6.543 -57.062 -28.641 1 82.88 97 ALA A CA 1
ATOM 815 C C . ALA A 1 97 ? 5.879 -57.281 -30 1 82.88 97 ALA A C 1
ATOM 817 O O . ALA A 1 97 ? 5.758 -58.406 -30.469 1 82.88 97 ALA A O 1
ATOM 818 N N . ASP A 1 98 ? 5.508 -56.281 -30.656 1 81.19 98 ASP A N 1
ATOM 819 C CA . ASP A 1 98 ? 4.883 -56.344 -31.969 1 81.19 98 ASP A CA 1
ATOM 820 C C . ASP A 1 98 ? 5.855 -56.875 -33 1 81.19 98 ASP A C 1
ATOM 822 O O . ASP A 1 98 ? 5.473 -57.656 -33.906 1 81.19 98 ASP A O 1
ATOM 826 N N . SER A 1 99 ? 7.078 -56.531 -32.906 1 81.38 99 SER A N 1
ATOM 827 C CA . SER A 1 99 ? 8.086 -56.969 -33.875 1 81.38 99 SER A CA 1
ATOM 828 C C . SER A 1 99 ? 8.375 -58.469 -33.719 1 81.38 99 SER A C 1
ATOM 830 O O . SER A 1 99 ? 8.648 -59.156 -34.688 1 81.38 99 SER A O 1
ATOM 832 N N . TRP A 1 100 ? 8.164 -59.062 -32.594 1 76.62 100 TRP A N 1
ATOM 833 C CA . TRP A 1 100 ? 8.359 -60.5 -32.312 1 76.62 100 TRP A CA 1
ATOM 834 C C . TRP A 1 100 ? 7.18 -61.312 -32.844 1 76.62 100 TRP A C 1
ATOM 836 O O . TRP A 1 100 ? 7.367 -62.406 -33.375 1 76.62 100 TRP A O 1
ATOM 846 N N . PHE A 1 101 ? 6.047 -60.875 -32.812 1 69.5 101 PHE A N 1
ATOM 847 C CA . PHE A 1 101 ? 4.863 -61.594 -33.281 1 69.5 101 PHE A CA 1
ATOM 848 C C . PHE A 1 101 ? 4.781 -61.562 -34.812 1 69.5 101 PHE A C 1
ATOM 850 O O . PHE A 1 101 ? 4.246 -62.5 -35.406 1 69.5 101 PHE A O 1
ATOM 857 N N . ALA A 1 102 ? 5.203 -60.531 -35.469 1 71.31 102 ALA A N 1
ATOM 858 C CA . ALA A 1 102 ? 5.195 -60.469 -36.906 1 71.31 102 ALA A CA 1
ATOM 859 C C . ALA A 1 102 ? 6.156 -61.5 -37.5 1 71.31 102 ALA A C 1
ATOM 861 O O . ALA A 1 102 ? 5.965 -61.969 -38.625 1 71.31 102 ALA A O 1
ATOM 862 N N . PHE A 1 103 ? 7.172 -61.938 -36.938 1 66.56 103 PHE A N 1
ATOM 863 C CA . PHE A 1 103 ? 8.141 -62.906 -37.438 1 66.56 103 PHE A CA 1
ATOM 864 C C . PHE A 1 103 ? 7.73 -64.312 -37.094 1 66.56 103 PHE A C 1
ATOM 866 O O . PHE A 1 103 ? 8.234 -65.312 -37.688 1 66.56 103 PHE A O 1
ATOM 873 N N . ASN A 1 104 ? 6.867 -64.562 -36.156 1 51.38 104 ASN A N 1
ATOM 874 C CA . ASN A 1 104 ? 6.387 -65.938 -35.969 1 51.38 104 ASN A CA 1
ATOM 875 C C . ASN A 1 104 ? 5 -66.125 -36.594 1 51.38 104 ASN A C 1
ATOM 877 O O . ASN A 1 104 ? 4.141 -65.25 -36.469 1 51.38 104 ASN A O 1
ATOM 881 N N . MET B 1 1 ? -21.891 57.094 29.547 1 43.19 1 MET B N 1
ATOM 882 C CA . MET B 1 1 ? -20.891 57.312 30.594 1 43.19 1 MET B CA 1
ATOM 883 C C . MET B 1 1 ? -19.719 56.344 30.438 1 43.19 1 MET B C 1
ATOM 885 O O . MET B 1 1 ? -19.906 55.125 30.391 1 43.19 1 MET B O 1
ATOM 889 N N . ILE B 1 2 ? -18.672 56.75 29.75 1 53 2 ILE B N 1
ATOM 890 C CA . ILE B 1 2 ? -17.531 55.875 29.672 1 53 2 ILE B CA 1
ATOM 891 C C . ILE B 1 2 ? -17.141 55.406 31.078 1 53 2 ILE B C 1
ATOM 893 O O . ILE B 1 2 ? -16.969 56.25 31.984 1 53 2 ILE B O 1
ATOM 897 N N . PRO B 1 3 ? -17.672 54.344 31.609 1 54.47 3 PRO B N 1
ATOM 898 C CA . PRO B 1 3 ? -17.359 54.031 33 1 54.47 3 PRO B CA 1
ATOM 899 C C . PRO B 1 3 ? -15.953 54.5 33.406 1 54.47 3 PRO B C 1
ATOM 901 O O . PRO B 1 3 ? -15.062 54.562 32.562 1 54.47 3 PRO B O 1
ATOM 904 N N . ASN B 1 4 ? -15.875 55.312 34.406 1 55.84 4 ASN B N 1
ATOM 905 C CA . ASN B 1 4 ? -14.648 55.781 35.031 1 55.84 4 ASN B CA 1
ATOM 906 C C . ASN B 1 4 ? -13.633 54.656 35.188 1 55.84 4 ASN B C 1
ATOM 908 O O . ASN B 1 4 ? -13.766 53.812 36.094 1 55.84 4 ASN B O 1
ATOM 912 N N . ARG B 1 5 ? -13.211 54 34.156 1 66 5 ARG B N 1
ATOM 913 C CA . ARG B 1 5 ? -12.219 52.938 34.281 1 66 5 ARG B CA 1
ATOM 914 C C . ARG B 1 5 ? -11.078 53.312 35.219 1 66 5 ARG B C 1
ATOM 916 O O . ARG B 1 5 ? -10.547 54.438 35.094 1 66 5 ARG B O 1
ATOM 923 N N . ARG B 1 6 ? -11.195 52.844 36.438 1 71.62 6 ARG B N 1
ATOM 924 C CA . ARG B 1 6 ? -10.117 53.062 37.406 1 71.62 6 ARG B CA 1
ATOM 925 C C . ARG B 1 6 ? -8.758 53.031 36.719 1 71.62 6 ARG B C 1
ATOM 927 O O . ARG B 1 6 ? -8.5 52.188 35.875 1 71.62 6 ARG B O 1
ATOM 934 N N . GLN B 1 7 ? -8.062 54.156 36.906 1 85.62 7 GLN B N 1
ATOM 935 C CA . GLN B 1 7 ? -6.734 54.281 36.312 1 85.62 7 GLN B CA 1
ATOM 936 C C . GLN B 1 7 ? -5.766 53.281 36.938 1 85.62 7 GLN B C 1
ATOM 938 O O . GLN B 1 7 ? -5.781 53.062 38.156 1 85.62 7 GLN B O 1
ATOM 943 N N . LEU B 1 8 ? -5.16 52.562 36.219 1 83.75 8 LEU B N 1
ATOM 944 C CA . LEU B 1 8 ? -4.16 51.625 36.688 1 83.75 8 LEU B CA 1
ATOM 945 C C . LEU B 1 8 ? -2.961 52.344 37.281 1 83.75 8 LEU B C 1
ATOM 947 O O . LEU B 1 8 ? -2.549 53.406 36.781 1 83.75 8 LEU B O 1
ATOM 951 N N . THR B 1 9 ? -2.562 51.75 38.438 1 90.06 9 THR B N 1
ATOM 952 C CA . THR B 1 9 ? -1.296 52.219 38.969 1 90.06 9 THR B CA 1
ATOM 953 C C . THR B 1 9 ? -0.144 51.906 38.031 1 90.06 9 THR B C 1
ATOM 955 O O . TH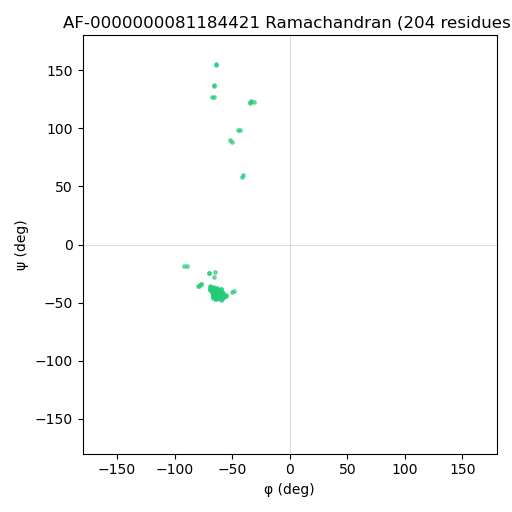R B 1 9 ? -0.286 51.062 37.125 1 90.06 9 THR B O 1
ATOM 958 N N . PRO B 1 10 ? 0.862 52.688 38.156 1 90 10 PRO B N 1
ATOM 959 C CA . PRO B 1 10 ? 2.021 52.375 37.312 1 90 10 PRO B CA 1
ATOM 960 C C . PRO B 1 10 ? 2.426 50.906 37.375 1 90 10 PRO B C 1
ATOM 962 O O . PRO B 1 10 ? 2.771 50.312 36.344 1 90 10 PRO B O 1
ATOM 965 N N . ASP B 1 11 ? 2.381 50.312 38.562 1 90.81 11 ASP B N 1
ATOM 966 C CA . ASP B 1 11 ? 2.744 48.906 38.719 1 90.81 11 ASP B CA 1
ATOM 967 C C . ASP B 1 11 ? 1.755 48 38 1 90.81 11 ASP B C 1
ATOM 969 O O . ASP B 1 11 ? 2.152 47 37.406 1 90.81 11 ASP B O 1
ATOM 973 N N . GLN B 1 12 ? 0.543 48.219 38.156 1 93.19 12 GLN B N 1
ATOM 974 C CA . GLN B 1 12 ? -0.498 47.438 37.469 1 93.19 12 GLN B CA 1
ATOM 975 C C . GLN B 1 12 ? -0.371 47.531 35.969 1 93.19 12 GLN B C 1
ATOM 977 O O . GLN B 1 12 ? -0.578 46.562 35.25 1 93.19 12 GLN B O 1
ATOM 982 N N . ARG B 1 13 ? -0.017 48.75 35.562 1 93.25 13 ARG B N 1
ATOM 983 C CA . ARG B 1 13 ? 0.165 49 34.156 1 93.25 13 ARG B CA 1
ATOM 984 C C . ARG B 1 13 ? 1.36 48.219 33.625 1 93.25 13 ARG B C 1
ATOM 986 O O . ARG B 1 13 ? 1.277 47.594 32.562 1 93.25 13 ARG B O 1
ATOM 993 N N . SER B 1 14 ? 2.461 48.219 34.312 1 92.31 14 SER B N 1
ATOM 994 C CA . SER B 1 14 ? 3.66 47.469 33.938 1 92.31 14 SER B CA 1
ATOM 995 C C . SER B 1 14 ? 3.381 45.969 33.844 1 92.31 14 SER B C 1
ATOM 997 O O . SER B 1 14 ? 3.805 45.312 32.906 1 92.31 14 SER B O 1
ATOM 999 N N . ALA B 1 15 ? 2.664 45.438 34.781 1 95.12 15 ALA B N 1
ATOM 1000 C CA . ALA B 1 15 ? 2.326 44 34.812 1 95.12 15 ALA B CA 1
ATOM 1001 C C . ALA B 1 15 ? 1.461 43.625 33.625 1 95.12 15 ALA B C 1
ATOM 1003 O O . ALA B 1 15 ? 1.64 42.531 33.062 1 95.12 15 ALA B O 1
ATOM 1004 N N . LYS B 1 16 ? 0.532 44.438 33.344 1 93.81 16 LYS B N 1
ATOM 1005 C CA . LYS B 1 16 ? -0.346 44.156 32.188 1 93.81 16 LYS B CA 1
ATOM 1006 C C . LYS B 1 16 ? 0.44 44.125 30.891 1 93.81 16 LYS B C 1
ATOM 1008 O O . LYS B 1 16 ? 0.217 43.25 30.047 1 93.81 16 LYS B O 1
ATOM 1013 N N . ILE B 1 17 ? 1.331 45.094 30.703 1 93.62 17 ILE B N 1
ATOM 1014 C CA . ILE B 1 17 ? 2.16 45.156 29.5 1 93.62 17 ILE B CA 1
ATOM 1015 C C . ILE B 1 17 ? 2.998 43.906 29.359 1 93.62 17 ILE B C 1
ATOM 1017 O O . ILE B 1 17 ? 3.115 43.344 28.266 1 93.62 17 ILE B O 1
ATOM 1021 N N . GLU B 1 18 ? 3.549 43.469 30.531 1 96.25 18 GLU B N 1
ATOM 1022 C CA . GLU B 1 18 ? 4.387 42.281 30.5 1 96.25 18 GLU B CA 1
ATOM 1023 C C . GLU B 1 18 ? 3.566 41.031 30.141 1 96.25 18 GLU B C 1
ATOM 1025 O O . GLU B 1 18 ? 4.023 40.188 29.391 1 96.25 18 GLU B O 1
ATOM 1030 N N . ARG B 1 19 ? 2.457 40.844 30.656 1 96.38 19 ARG B N 1
ATOM 1031 C CA . ARG B 1 19 ? 1.571 39.75 30.328 1 96.38 19 ARG B CA 1
ATOM 1032 C C . ARG B 1 19 ? 1.204 39.75 28.844 1 96.38 19 ARG B C 1
ATOM 1034 O O . ARG B 1 19 ? 1.234 38.688 28.188 1 96.38 19 ARG B O 1
ATOM 1041 N N . ASP B 1 20 ? 0.882 40.938 28.344 1 92.88 20 ASP B N 1
ATOM 1042 C CA . ASP B 1 20 ? 0.524 41.062 26.938 1 92.88 20 ASP B CA 1
ATOM 1043 C C . ASP B 1 20 ? 1.699 40.688 26.031 1 92.88 20 ASP B C 1
ATOM 1045 O O . ASP B 1 20 ? 1.517 40.031 25 1 92.88 20 ASP B O 1
ATOM 1049 N N . ARG B 1 21 ? 2.869 41.125 26.469 1 94.88 21 ARG B N 1
ATOM 1050 C CA . ARG B 1 21 ? 4.07 40.781 25.703 1 94.88 21 ARG B CA 1
ATOM 1051 C C . ARG B 1 21 ? 4.305 39.281 25.688 1 94.88 21 ARG B C 1
ATOM 1053 O O . ARG B 1 21 ? 4.645 38.719 24.641 1 94.88 21 ARG B O 1
ATOM 106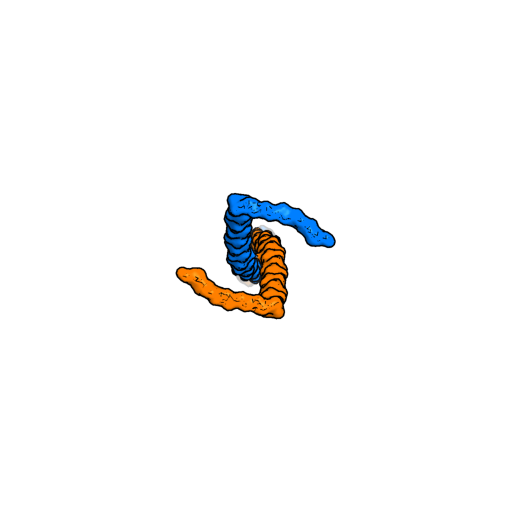0 N N . ARG B 1 22 ? 4.113 38.625 26.75 1 96.81 22 ARG B N 1
ATOM 1061 C CA . ARG B 1 22 ? 4.273 37.156 26.844 1 96.81 22 ARG B CA 1
ATOM 1062 C C . ARG B 1 22 ? 3.264 36.438 25.953 1 96.81 22 ARG B C 1
ATOM 1064 O O . ARG B 1 22 ? 3.617 35.531 25.234 1 96.81 22 ARG B O 1
ATOM 1071 N N . ARG B 1 23 ? 2.078 36.938 26.016 1 93.94 23 ARG B N 1
ATOM 1072 C CA . ARG B 1 23 ? 1.018 36.312 25.219 1 93.94 23 ARG B CA 1
ATOM 1073 C C . ARG B 1 23 ? 1.309 36.469 23.734 1 93.94 23 ARG B C 1
ATOM 1075 O O . ARG B 1 23 ? 1.102 35.5 22.969 1 93.94 23 ARG B O 1
ATOM 1082 N N . ARG B 1 24 ? 1.841 37.594 23.406 1 92.81 24 ARG B N 1
ATOM 1083 C CA . ARG B 1 24 ? 2.164 37.812 22 1 92.81 24 ARG B CA 1
ATOM 1084 C C . ARG B 1 24 ? 3.318 36.938 21.547 1 92.81 24 ARG B C 1
ATOM 1086 O O . ARG B 1 24 ? 3.297 36.375 20.453 1 92.81 24 ARG B O 1
ATOM 1093 N N . ARG B 1 25 ? 4.203 36.75 22.375 1 96.06 25 ARG B N 1
ATOM 1094 C CA . ARG B 1 25 ? 5.336 35.875 22.062 1 96.06 25 ARG B CA 1
ATOM 1095 C C . ARG B 1 25 ? 4.887 34.438 21.906 1 96.06 25 ARG B C 1
ATOM 1097 O O . ARG B 1 25 ? 5.297 33.75 20.953 1 96.06 25 ARG B O 1
ATOM 1104 N N . GLU B 1 26 ? 4.047 34.031 22.766 1 95.94 26 GLU B N 1
ATOM 1105 C CA . GLU B 1 26 ? 3.525 32.656 22.734 1 95.94 26 GLU B CA 1
ATOM 1106 C C . GLU B 1 26 ? 2.699 32.438 21.469 1 95.94 26 GLU B C 1
ATOM 1108 O O . GLU B 1 26 ? 2.834 31.391 20.812 1 95.94 26 GLU B O 1
ATOM 1113 N N . ARG B 1 27 ? 1.942 33.375 21.172 1 94 27 ARG B N 1
ATOM 1114 C CA . ARG B 1 27 ? 1.11 33.281 19.984 1 94 27 ARG B CA 1
ATOM 1115 C C . ARG B 1 27 ? 1.966 33.219 18.719 1 94 27 ARG B C 1
ATOM 1117 O O . ARG B 1 27 ? 1.685 32.469 17.797 1 94 27 ARG B O 1
ATOM 1124 N N . ASN B 1 28 ? 2.893 34.094 18.703 1 93.94 28 ASN B N 1
ATOM 1125 C CA . ASN B 1 28 ? 3.799 34.094 17.562 1 93.94 28 ASN B CA 1
ATOM 1126 C C . ASN B 1 28 ? 4.531 32.781 17.406 1 93.94 28 ASN B C 1
ATOM 1128 O O . ASN B 1 28 ? 4.711 32.281 16.297 1 93.94 28 ASN B O 1
ATOM 1132 N N . MET B 1 29 ? 4.973 32.219 18.453 1 97.12 29 MET B N 1
ATOM 1133 C CA . MET B 1 29 ? 5.629 30.906 18.438 1 97.12 29 MET B CA 1
ATOM 1134 C C . MET B 1 29 ? 4.68 29.828 17.938 1 97.12 29 MET B C 1
ATOM 1136 O O . MET B 1 29 ? 5.078 28.953 17.141 1 97.12 29 MET B O 1
ATOM 1140 N N . GLU B 1 30 ? 3.473 29.938 18.422 1 97.81 30 GLU B N 1
ATOM 1141 C CA . GLU B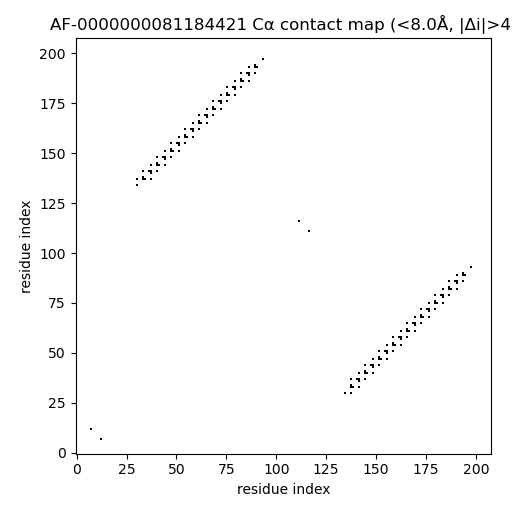 1 30 ? 2.475 28.969 17.984 1 97.81 30 GLU B CA 1
ATOM 1142 C C . GLU B 1 30 ? 2.172 29.125 16.5 1 97.81 30 GLU B C 1
ATOM 1144 O O . GLU B 1 30 ? 1.978 28.141 15.789 1 97.81 30 GLU B O 1
ATOM 1149 N N . PHE B 1 31 ? 2.096 30.281 16.062 1 97.06 31 PHE B N 1
ATOM 1150 C CA . PHE B 1 31 ? 1.871 30.562 14.656 1 97.06 31 PHE B CA 1
ATOM 1151 C C . PHE B 1 31 ? 2.973 29.953 13.797 1 97.06 31 PHE B C 1
ATOM 1153 O O . PHE B 1 31 ? 2.691 29.281 12.797 1 97.06 31 PHE B O 1
ATOM 1160 N N . GLU B 1 32 ? 4.172 30.078 14.188 1 97.19 32 GLU B N 1
ATOM 1161 C CA . GLU B 1 32 ? 5.316 29.516 13.484 1 97.19 32 GLU B CA 1
ATOM 1162 C C . GLU B 1 32 ? 5.293 28 13.523 1 97.19 32 GLU B C 1
ATOM 1164 O O . GLU B 1 32 ? 5.574 27.328 12.523 1 97.19 32 GLU B O 1
ATOM 1169 N N . ARG B 1 33 ? 4.961 27.453 14.648 1 98.56 33 ARG B N 1
ATOM 1170 C CA . ARG B 1 33 ? 4.848 26 14.773 1 98.56 33 ARG B CA 1
ATOM 1171 C C . ARG B 1 33 ? 3.803 25.438 13.82 1 98.56 33 ARG B C 1
ATOM 1173 O O . ARG B 1 33 ? 4.039 24.422 13.156 1 98.56 33 ARG B O 1
ATOM 1180 N N . LEU B 1 34 ? 2.736 26.109 13.781 1 98.56 34 LEU B N 1
ATOM 1181 C CA . LEU B 1 34 ? 1.637 25.656 12.93 1 98.56 34 LEU B CA 1
ATOM 1182 C C . LEU B 1 34 ? 2.025 25.734 11.461 1 98.56 34 LEU B C 1
ATOM 1184 O O . LEU B 1 34 ? 1.696 24.828 10.688 1 98.56 34 LEU B O 1
ATOM 1188 N N . ARG B 1 35 ? 2.713 26.719 11.125 1 98.12 35 ARG B N 1
ATOM 1189 C CA . ARG B 1 35 ? 3.186 26.844 9.75 1 98.12 35 ARG B CA 1
ATOM 1190 C C . ARG B 1 35 ? 4.145 25.703 9.406 1 98.12 35 ARG B C 1
ATOM 1192 O O . ARG B 1 35 ? 4.027 25.094 8.336 1 98.12 35 ARG B O 1
ATOM 1199 N N . ASN B 1 36 ? 5.012 25.469 10.258 1 98.31 36 ASN B N 1
ATOM 1200 C CA . ASN B 1 36 ? 5.961 24.375 10.055 1 98.31 36 ASN B CA 1
ATOM 1201 C C . ASN B 1 36 ? 5.262 23.031 10.016 1 98.31 36 ASN B C 1
ATOM 1203 O O . ASN B 1 36 ? 5.609 22.172 9.195 1 98.31 36 ASN B O 1
ATOM 1207 N N . ALA B 1 37 ? 4.336 22.875 10.922 1 98.5 37 ALA B N 1
ATOM 1208 C CA . ALA B 1 37 ? 3.59 21.609 10.977 1 98.5 37 ALA B CA 1
ATOM 1209 C C . ALA B 1 37 ? 2.848 21.359 9.664 1 98.5 37 ALA B C 1
ATOM 1211 O O . ALA B 1 37 ? 2.838 20.234 9.156 1 98.5 37 ALA B O 1
ATOM 1212 N N . GLU B 1 38 ? 2.244 22.375 9.18 1 98.56 38 GLU B N 1
ATOM 1213 C CA . GLU B 1 38 ? 1.515 22.234 7.926 1 98.56 38 GLU B CA 1
ATOM 1214 C C . GLU B 1 38 ? 2.436 21.781 6.801 1 98.56 38 GLU B C 1
ATOM 1216 O O . GLU B 1 38 ? 2.086 20.875 6.039 1 98.56 38 GLU B O 1
ATOM 1221 N N . MET B 1 39 ? 3.559 22.391 6.715 1 98.25 39 MET B N 1
ATOM 1222 C CA . MET B 1 39 ? 4.523 22.031 5.68 1 98.25 39 MET B CA 1
ATOM 1223 C C . MET B 1 39 ? 4.992 20.594 5.832 1 98.25 39 MET B C 1
ATOM 1225 O O . MET B 1 39 ? 5.035 19.844 4.852 1 98.25 39 MET B O 1
ATOM 1229 N N . GLU B 1 40 ? 5.301 20.25 7.031 1 98.5 40 GLU B N 1
ATOM 1230 C CA . GLU B 1 40 ? 5.781 18.891 7.312 1 98.5 40 GLU B CA 1
ATOM 1231 C C . GLU B 1 40 ? 4.711 17.859 7.004 1 98.5 40 GLU B C 1
ATOM 1233 O O . GLU B 1 40 ? 4.992 16.828 6.371 1 98.5 40 GLU B O 1
ATOM 1238 N N . LEU B 1 41 ? 3.582 18.172 7.434 1 98.69 41 LEU B N 1
ATOM 1239 C CA . LEU B 1 41 ? 2.482 17.234 7.246 1 98.69 41 LEU B CA 1
ATOM 1240 C C . LEU B 1 41 ? 2.131 17.094 5.77 1 98.69 41 LEU B C 1
ATOM 1242 O O . LEU B 1 41 ? 1.786 16 5.309 1 98.69 41 LEU B O 1
ATOM 1246 N N . GLN B 1 42 ? 2.199 18.172 5.082 1 98.38 42 GLN B N 1
ATOM 1247 C CA . GLN B 1 42 ? 1.997 18.094 3.637 1 98.38 42 GLN B CA 1
ATOM 1248 C C . GLN B 1 42 ? 3.037 17.188 2.982 1 98.38 42 GLN B C 1
ATOM 1250 O O . GLN B 1 42 ? 2.713 16.406 2.088 1 98.38 42 GLN B O 1
ATOM 1255 N N . GLY B 1 43 ? 4.215 17.359 3.367 1 98.5 43 GLY B N 1
ATOM 1256 C CA . GLY B 1 43 ? 5.27 16.5 2.869 1 98.5 43 GLY B CA 1
ATOM 1257 C C . GLY B 1 43 ? 5.031 15.031 3.182 1 98.5 43 GLY B C 1
ATOM 1258 O O . GLY B 1 43 ? 5.258 14.164 2.336 1 98.5 43 GLY B O 1
ATOM 1259 N N . LEU B 1 44 ? 4.613 14.766 4.375 1 98.44 44 LEU B N 1
ATOM 1260 C CA . LEU B 1 44 ? 4.34 13.406 4.809 1 98.44 44 LEU B CA 1
ATOM 1261 C C . LEU B 1 44 ? 3.197 12.797 4.004 1 98.44 44 LEU B C 1
ATOM 1263 O O . LEU B 1 44 ? 3.262 11.625 3.611 1 98.44 44 LEU B O 1
ATOM 1267 N N . VAL B 1 45 ? 2.219 13.586 3.836 1 98.31 45 VAL B N 1
ATOM 1268 C CA . VAL B 1 45 ? 1.086 13.117 3.043 1 98.31 45 VAL B CA 1
ATOM 1269 C C . VAL B 1 45 ? 1.556 12.75 1.637 1 98.31 45 VAL B C 1
ATOM 1271 O O . VAL B 1 45 ? 1.198 11.695 1.112 1 98.31 45 VAL B O 1
ATOM 1274 N N . ALA B 1 46 ? 2.316 13.625 1.076 1 98 46 ALA B N 1
ATOM 1275 C CA . ALA B 1 46 ? 2.824 13.367 -0.268 1 98 46 ALA B CA 1
ATOM 1276 C C . ALA B 1 46 ? 3.648 12.078 -0.303 1 98 46 ALA B C 1
ATOM 1278 O O . ALA B 1 46 ? 3.5 11.266 -1.216 1 98 46 ALA B O 1
ATOM 1279 N N . ALA B 1 47 ? 4.473 11.859 0.647 1 98.31 47 ALA B N 1
ATOM 1280 C CA . ALA B 1 47 ? 5.312 10.664 0.729 1 98.31 47 ALA B CA 1
ATOM 1281 C C . ALA B 1 47 ? 4.465 9.406 0.866 1 98.31 47 ALA B C 1
ATOM 1283 O O . ALA B 1 47 ? 4.73 8.398 0.206 1 98.31 47 ALA B O 1
ATOM 1284 N N . GLN B 1 48 ? 3.527 9.508 1.65 1 98.25 48 GLN B N 1
ATOM 1285 C CA . GLN B 1 48 ? 2.654 8.359 1.879 1 98.25 48 GLN B CA 1
ATOM 1286 C C . GLN B 1 48 ? 1.853 8.023 0.625 1 98.25 48 GLN B C 1
ATOM 1288 O O . GLN B 1 48 ? 1.626 6.848 0.326 1 98.25 48 GLN B O 1
ATOM 1293 N N . ARG B 1 49 ? 1.427 9.016 0.001 1 98.06 49 ARG B N 1
ATOM 1294 C CA . ARG B 1 49 ? 0.692 8.805 -1.243 1 98.06 49 ARG B CA 1
ATOM 1295 C C . ARG B 1 49 ? 1.569 8.125 -2.289 1 98.06 49 ARG B C 1
ATOM 1297 O O . ARG B 1 49 ? 1.104 7.25 -3.023 1 98.06 49 ARG B O 1
ATOM 1304 N N . ASN B 1 50 ? 2.754 8.461 -2.395 1 98.31 50 ASN B N 1
ATOM 1305 C CA . ASN B 1 50 ? 3.693 7.816 -3.307 1 98.31 50 ASN B CA 1
ATOM 1306 C C . ASN B 1 50 ? 3.91 6.352 -2.947 1 98.31 50 ASN B C 1
ATOM 1308 O O . ASN B 1 50 ? 3.938 5.488 -3.828 1 98.31 50 ASN B O 1
ATOM 1312 N N . GLU B 1 51 ? 4.062 6.168 -1.687 1 98.38 51 GLU B N 1
ATOM 1313 C CA . GLU B 1 51 ? 4.223 4.793 -1.224 1 98.38 51 GLU B CA 1
ATOM 1314 C C . GLU B 1 51 ? 2.988 3.955 -1.543 1 98.38 51 GLU B C 1
ATOM 1316 O O . GLU B 1 51 ? 3.107 2.822 -2.016 1 98.38 51 GLU B O 1
ATOM 1321 N N . ASN B 1 52 ? 1.898 4.516 -1.252 1 98.38 52 ASN B N 1
ATOM 1322 C CA . ASN B 1 52 ? 0.64 3.854 -1.577 1 98.38 52 ASN B CA 1
ATOM 1323 C C . ASN B 1 52 ? 0.557 3.502 -3.061 1 98.38 52 ASN B C 1
ATOM 1325 O O . ASN B 1 52 ? 0.145 2.398 -3.42 1 98.38 52 ASN B O 1
ATOM 1329 N N . SER B 1 53 ? 0.914 4.352 -3.865 1 98.38 53 SER B N 1
ATOM 1330 C CA . SER B 1 53 ? 0.89 4.125 -5.309 1 98.38 53 SER B CA 1
ATOM 1331 C C . SER B 1 53 ? 1.801 2.965 -5.699 1 98.38 53 SER B C 1
ATOM 1333 O O . SER B 1 53 ? 1.406 2.092 -6.473 1 98.38 53 SER B O 1
ATOM 1335 N N . SER B 1 54 ? 2.969 2.887 -5.148 1 98.69 54 SER B N 1
ATOM 1336 C CA . SER B 1 54 ? 3.922 1.817 -5.426 1 98.69 54 SER B CA 1
ATOM 1337 C C . SER B 1 54 ? 3.379 0.465 -4.973 1 98.69 54 SER B C 1
ATOM 1339 O O . SER B 1 54 ? 3.479 -0.523 -5.703 1 98.69 54 SER B O 1
ATOM 1341 N N . LEU B 1 55 ? 2.803 0.477 -3.869 1 98.69 55 LEU B N 1
ATOM 1342 C CA . LEU B 1 55 ? 2.268 -0.766 -3.324 1 98.69 55 LEU B CA 1
ATOM 1343 C C . LEU B 1 55 ? 1.094 -1.266 -4.16 1 98.69 55 LEU B C 1
ATOM 1345 O O . LEU B 1 55 ? 0.949 -2.471 -4.375 1 98.69 55 LEU B O 1
ATOM 1349 N N . ARG B 1 56 ? 0.317 -0.353 -4.621 1 98.75 56 ARG B N 1
ATOM 1350 C CA . ARG B 1 56 ? -0.8 -0.722 -5.484 1 98.75 56 ARG B CA 1
ATOM 1351 C C . ARG B 1 56 ? -0.303 -1.317 -6.797 1 98.75 56 ARG B C 1
ATOM 1353 O O . ARG B 1 56 ? -0.858 -2.303 -7.289 1 98.75 56 ARG B O 1
ATOM 1360 N N . ASP B 1 57 ? 0.708 -0.766 -7.359 1 98.81 57 ASP B N 1
ATOM 1361 C CA . ASP B 1 57 ? 1.308 -1.286 -8.586 1 98.81 57 ASP B CA 1
ATOM 1362 C C . ASP B 1 57 ? 1.846 -2.699 -8.375 1 98.81 57 ASP B C 1
ATOM 1364 O O . ASP B 1 57 ? 1.647 -3.576 -9.219 1 98.81 57 ASP B O 1
ATOM 1368 N N . ASP B 1 58 ? 2.512 -2.877 -7.285 1 98.75 58 ASP B N 1
ATOM 1369 C CA . ASP B 1 58 ? 3.053 -4.191 -6.953 1 98.75 58 ASP B CA 1
ATOM 1370 C C . ASP B 1 58 ? 1.934 -5.223 -6.797 1 98.75 58 ASP B C 1
ATOM 1372 O O . ASP B 1 58 ? 2.043 -6.344 -7.289 1 98.75 58 ASP B O 1
ATOM 1376 N N . ASN B 1 59 ? 0.928 -4.801 -6.094 1 98.69 59 ASN B N 1
ATOM 1377 C CA . ASN B 1 59 ? -0.227 -5.668 -5.895 1 98.69 59 ASN B CA 1
ATOM 1378 C C . ASN B 1 59 ? -0.852 -6.086 -7.223 1 98.69 59 ASN B C 1
ATOM 1380 O O . ASN B 1 59 ? -1.219 -7.246 -7.402 1 98.69 59 ASN B O 1
ATOM 1384 N N . GLU B 1 60 ? -0.926 -5.152 -8.078 1 98.62 60 GLU B N 1
ATOM 1385 C CA . GLU B 1 60 ? -1.476 -5.449 -9.391 1 98.62 60 GLU B CA 1
ATOM 1386 C C . GLU B 1 60 ? -0.595 -6.441 -10.148 1 98.62 60 GLU B C 1
ATOM 1388 O O . GLU B 1 60 ? -1.098 -7.391 -10.758 1 98.62 60 GLU B O 1
ATOM 1393 N N . ARG B 1 61 ? 0.663 -6.242 -10.102 1 98.81 61 ARG B N 1
ATOM 1394 C CA . ARG B 1 61 ? 1.609 -7.141 -10.75 1 98.81 61 ARG B CA 1
ATOM 1395 C C . ARG B 1 61 ? 1.519 -8.547 -10.164 1 98.81 61 ARG B C 1
ATOM 1397 O O . ARG B 1 61 ? 1.495 -9.531 -10.906 1 98.81 61 ARG B O 1
ATOM 1404 N N . LEU B 1 62 ? 1.422 -8.617 -8.891 1 98.81 62 LEU B N 1
ATOM 1405 C CA . LEU B 1 62 ? 1.352 -9.906 -8.211 1 98.81 62 LEU B CA 1
ATOM 1406 C C . LEU B 1 62 ? 0.048 -10.625 -8.547 1 98.81 62 LEU B C 1
ATOM 1408 O O . LEU B 1 62 ? 0.039 -11.836 -8.766 1 98.81 62 LEU B O 1
ATOM 1412 N N . ASN B 1 63 ? -0.984 -9.867 -8.57 1 98.75 63 ASN B N 1
ATOM 1413 C CA . ASN B 1 63 ? -2.266 -10.445 -8.961 1 98.75 63 ASN B CA 1
ATOM 1414 C C . ASN B 1 63 ? -2.215 -11.023 -10.375 1 98.75 63 ASN B C 1
ATOM 1416 O O . ASN B 1 63 ? -2.756 -12.102 -10.625 1 98.75 63 ASN B O 1
ATOM 1420 N N . ASP B 1 64 ? -1.613 -10.328 -11.266 1 98.81 64 ASP B N 1
ATOM 1421 C CA . ASP B 1 64 ? -1.437 -10.828 -12.625 1 98.81 64 ASP B CA 1
ATOM 1422 C C . ASP B 1 64 ? -0.61 -12.109 -12.641 1 98.81 64 ASP B C 1
ATOM 1424 O O . ASP B 1 64 ? -0.929 -13.055 -13.367 1 98.81 64 ASP B O 1
ATOM 1428 N N . MET B 1 65 ? 0.42 -12.062 -11.836 1 98.88 65 MET B N 1
ATOM 1429 C CA . MET B 1 65 ? 1.282 -13.242 -11.75 1 98.88 65 MET B CA 1
ATOM 1430 C C . MET B 1 65 ? 0.517 -14.438 -11.195 1 98.88 65 MET B C 1
ATOM 1432 O O . MET B 1 65 ? 0.619 -15.547 -11.727 1 98.88 65 MET B O 1
ATOM 1436 N N . VAL B 1 66 ? -0.224 -14.227 -10.203 1 98.88 66 VAL B N 1
ATOM 1437 C CA . VAL B 1 66 ? -1.039 -15.281 -9.609 1 98.88 66 VAL B CA 1
ATOM 1438 C C . VAL B 1 66 ? -1.979 -15.867 -10.656 1 98.88 66 VAL B C 1
ATOM 1440 O O . VAL B 1 66 ? -2.078 -17.094 -10.805 1 98.88 66 VAL B O 1
ATOM 1443 N N . SER B 1 67 ? -2.586 -15.039 -11.414 1 98.88 67 SER B N 1
ATOM 1444 C CA . SER B 1 67 ? -3.494 -15.484 -12.469 1 98.88 67 SER B CA 1
ATOM 1445 C C . SER B 1 67 ? -2.77 -16.344 -13.492 1 98.88 67 SER B C 1
ATOM 1447 O O . SER B 1 67 ? -3.266 -17.406 -13.883 1 98.88 67 SER B O 1
ATOM 1449 N N . LYS B 1 68 ? -1.654 -15.961 -13.906 1 98.94 68 LYS B N 1
ATOM 1450 C CA . LYS B 1 68 ? -0.864 -16.703 -14.891 1 98.94 68 LYS B CA 1
ATOM 1451 C C . LYS B 1 68 ? -0.417 -18.047 -14.328 1 98.94 68 LYS B C 1
ATOM 1453 O O . LYS B 1 68 ? -0.477 -19.062 -15.023 1 98.94 68 LYS B O 1
ATOM 1458 N N . LEU B 1 69 ? -0.022 -18 -13.102 1 98.94 69 LEU B N 1
ATOM 1459 C CA . LEU B 1 69 ? 0.44 -19.234 -12.469 1 98.94 69 LEU B CA 1
ATOM 1460 C C . LEU B 1 69 ? -0.712 -20.219 -12.289 1 98.94 69 LEU B C 1
ATOM 1462 O O . LEU B 1 69 ? -0.547 -21.422 -12.5 1 98.94 69 LEU B O 1
ATOM 1466 N N . GLN B 1 70 ? -1.834 -19.734 -11.938 1 98.88 70 GLN B N 1
ATOM 1467 C CA . GLN B 1 70 ? -3.018 -20.578 -11.812 1 98.88 70 GLN B CA 1
ATOM 1468 C C . GLN B 1 70 ? -3.383 -21.219 -13.156 1 98.88 70 GLN B C 1
ATOM 1470 O O . GLN B 1 70 ? -3.725 -22.391 -13.219 1 98.88 70 GLN B O 1
ATOM 1475 N N . ASN B 1 71 ? -3.297 -20.438 -14.164 1 98.88 71 ASN B N 1
ATOM 1476 C CA . ASN B 1 71 ? -3.57 -20.953 -15.5 1 98.88 71 ASN B CA 1
ATOM 1477 C C . ASN B 1 71 ? -2.57 -22.031 -15.891 1 98.88 71 ASN B C 1
ATOM 1479 O O . ASN B 1 71 ? -2.945 -23.047 -16.484 1 98.88 71 ASN B O 1
ATOM 1483 N N . THR B 1 72 ? -1.363 -21.812 -15.562 1 98.94 72 THR B N 1
ATOM 1484 C CA . THR B 1 72 ? -0.33 -22.812 -15.828 1 98.94 72 THR B CA 1
ATOM 1485 C C . THR B 1 72 ? -0.619 -24.109 -15.078 1 98.94 72 THR B C 1
ATOM 1487 O O . THR B 1 72 ? -0.46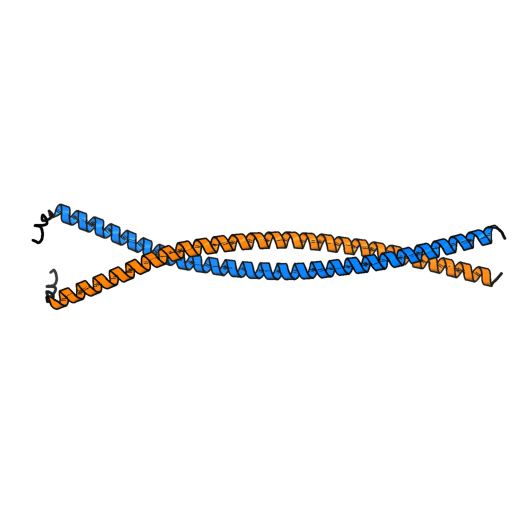4 -25.203 -15.625 1 98.94 72 THR B O 1
ATOM 1490 N N . ILE B 1 73 ? -1.051 -23.984 -13.891 1 98.94 73 ILE B N 1
ATOM 1491 C CA . ILE B 1 73 ? -1.359 -25.156 -13.07 1 98.94 73 ILE B CA 1
ATOM 1492 C C . ILE B 1 73 ? -2.52 -25.938 -13.695 1 98.94 73 ILE B C 1
ATOM 1494 O O . ILE B 1 73 ? -2.475 -27.156 -13.789 1 98.94 73 ILE B O 1
ATOM 1498 N N . ILE B 1 74 ? -3.51 -25.203 -14.172 1 98.88 74 ILE B N 1
ATOM 1499 C CA . ILE B 1 74 ? -4.652 -25.844 -14.812 1 98.88 74 ILE B CA 1
ATOM 1500 C C . ILE B 1 74 ? -4.188 -26.609 -16.062 1 98.88 74 ILE B C 1
ATOM 1502 O O . ILE B 1 74 ? -4.559 -27.766 -16.266 1 98.88 74 ILE B O 1
ATOM 1506 N N . GLN B 1 75 ? -3.312 -26.031 -16.812 1 98.81 75 GLN B N 1
ATOM 1507 C CA . GLN B 1 75 ? -2.787 -26.656 -18.016 1 98.81 75 GLN B CA 1
ATOM 1508 C C . GLN B 1 75 ? -1.961 -27.891 -17.688 1 98.81 75 GLN B C 1
ATOM 1510 O O . GLN B 1 75 ? -2.105 -28.938 -18.328 1 98.81 75 GLN B O 1
ATOM 1515 N N . LEU B 1 76 ? -1.194 -27.781 -16.703 1 98.88 76 LEU B N 1
ATOM 1516 C CA . LEU B 1 76 ? -0.336 -28.891 -16.312 1 98.88 76 LEU B CA 1
ATOM 1517 C C . LEU B 1 76 ? -1.161 -30.047 -15.75 1 98.88 76 LEU B C 1
ATOM 1519 O O . LEU B 1 76 ? -0.858 -31.203 -16 1 98.88 76 LEU B O 1
ATOM 1523 N N . ARG B 1 77 ? -2.184 -29.734 -15.062 1 98.81 77 ARG B N 1
ATOM 1524 C CA . ARG B 1 77 ? -3.072 -30.766 -14.539 1 98.81 77 ARG B CA 1
ATOM 1525 C C . ARG B 1 77 ? -3.822 -31.469 -15.664 1 98.81 77 ARG B C 1
ATOM 1527 O O . ARG B 1 77 ? -4.016 -32.688 -15.617 1 98.81 77 ARG B O 1
ATOM 1534 N N . ASP B 1 78 ? -4.191 -30.75 -16.625 1 98.62 78 ASP B N 1
ATOM 1535 C CA . ASP B 1 78 ? -4.836 -31.344 -17.781 1 98.62 78 ASP B CA 1
ATOM 1536 C C . ASP B 1 78 ? -3.871 -32.281 -18.516 1 98.62 78 ASP B C 1
ATOM 1538 O O . ASP B 1 78 ? -4.242 -33.375 -18.906 1 98.62 78 ASP B O 1
ATOM 1542 N N . GLN B 1 79 ? -2.688 -31.906 -18.688 1 98.56 79 GLN B N 1
ATOM 1543 C CA . GLN B 1 79 ? -1.663 -32.75 -19.312 1 98.56 79 GLN B CA 1
ATOM 1544 C C . GLN B 1 79 ? -1.393 -34 -18.5 1 98.56 79 GLN B C 1
ATOM 1546 O O . GLN B 1 79 ? -1.253 -35.094 -19.047 1 98.56 79 GLN B O 1
ATOM 1551 N N . ASN B 1 80 ? -1.311 -33.781 -17.25 1 98.19 80 ASN B N 1
ATOM 1552 C CA . ASN B 1 80 ? -1.106 -34.906 -16.344 1 98.19 80 ASN B CA 1
ATOM 1553 C C . ASN B 1 80 ? -2.232 -35.906 -16.453 1 98.19 80 ASN B C 1
ATOM 1555 O O . ASN B 1 80 ? -1.979 -37.125 -16.484 1 98.19 80 ASN B O 1
ATOM 1559 N N . ARG B 1 81 ? -3.387 -35.438 -16.562 1 98.19 81 ARG B N 1
ATOM 1560 C CA . ARG B 1 81 ? -4.539 -36.312 -16.719 1 98.19 81 ARG B CA 1
ATOM 1561 C C . ARG B 1 81 ? -4.453 -37.094 -18.031 1 98.19 81 ARG B C 1
ATOM 1563 O O . ARG B 1 81 ? -4.668 -38.312 -18.047 1 98.19 81 ARG B O 1
ATOM 1570 N N . GLU B 1 82 ? -4.059 -36.469 -19.109 1 98.25 82 GLU B N 1
ATOM 1571 C CA . GLU B 1 82 ? -3.926 -37.125 -20.406 1 98.25 82 GLU B CA 1
ATOM 1572 C C . GLU B 1 82 ? -2.826 -38.188 -20.391 1 98.25 82 GLU B C 1
ATOM 1574 O O . GLU B 1 82 ? -3.01 -39.281 -20.922 1 98.25 82 GLU B O 1
ATOM 1579 N N . LEU B 1 83 ? -1.759 -37.844 -19.734 1 98.25 83 LEU B N 1
ATOM 1580 C CA . LEU B 1 83 ? -0.641 -38.781 -19.656 1 98.25 83 LEU B CA 1
ATOM 1581 C C . LEU B 1 83 ? -1.008 -40 -18.812 1 98.25 83 LEU B C 1
ATOM 1583 O O . LEU B 1 83 ? -0.645 -41.125 -19.141 1 98.25 83 LEU B O 1
ATOM 1587 N N . HIS B 1 84 ? -1.752 -39.781 -17.766 1 97.88 84 HIS B N 1
ATOM 1588 C CA . HIS B 1 84 ? -2.213 -40.875 -16.922 1 97.88 84 HIS B CA 1
ATOM 1589 C C . HIS B 1 84 ? -3.152 -41.812 -17.688 1 97.88 84 HIS B C 1
ATOM 1591 O O . HIS B 1 84 ? -3.023 -43.031 -17.625 1 97.88 84 HIS B O 1
ATOM 1597 N N . GLN B 1 85 ? -4.035 -41.25 -18.453 1 97.88 85 GLN B N 1
ATOM 1598 C CA . GLN B 1 85 ? -4.973 -42.031 -19.234 1 97.88 85 GLN B CA 1
ATOM 1599 C C . GLN B 1 85 ? -4.242 -42.844 -20.312 1 97.88 85 GLN B C 1
ATOM 1601 O O . GLN B 1 85 ? -4.551 -44.031 -20.516 1 97.88 85 GLN B O 1
ATOM 1606 N N . LYS B 1 86 ? -3.281 -42.25 -20.922 1 97.62 86 LYS B N 1
ATOM 1607 C CA . LYS B 1 86 ? -2.467 -42.938 -21.891 1 97.62 86 LYS B CA 1
ATOM 1608 C C . LYS B 1 86 ? -1.701 -44.094 -21.25 1 97.62 86 LYS B C 1
ATOM 1610 O O . LYS B 1 86 ? -1.65 -45.219 -21.781 1 97.62 86 LYS B O 1
ATOM 1615 N N . ASN B 1 87 ? -1.127 -43.812 -20.078 1 96.12 87 ASN B N 1
ATOM 1616 C CA . ASN B 1 87 ? -0.384 -44.844 -19.344 1 96.12 87 ASN B CA 1
ATOM 1617 C C . ASN B 1 87 ? -1.273 -46 -18.953 1 96.12 87 ASN B C 1
ATOM 1619 O O . ASN B 1 87 ? -0.873 -47.156 -19.078 1 96.12 87 ASN B O 1
ATOM 1623 N N . LEU B 1 88 ? -2.432 -45.719 -18.516 1 96.5 88 LEU B N 1
ATOM 1624 C CA . LEU B 1 88 ? -3.387 -46.781 -18.156 1 96.5 88 LEU B CA 1
ATOM 1625 C C . LEU B 1 88 ? -3.762 -47.594 -19.375 1 96.5 88 LEU B C 1
ATOM 1627 O O . LEU B 1 88 ? -3.832 -48.844 -19.297 1 96.5 88 LEU B O 1
ATOM 1631 N N . GLY B 1 89 ? -3.961 -46.969 -20.5 1 95.81 89 GLY B N 1
ATOM 1632 C CA . GLY B 1 89 ? -4.27 -47.656 -21.734 1 95.81 89 GLY B CA 1
ATOM 1633 C C . GLY B 1 89 ? -3.15 -48.594 -22.188 1 95.81 89 GLY B C 1
ATOM 1634 O O . GLY B 1 89 ? -3.396 -49.719 -22.578 1 95.81 89 GLY B O 1
ATOM 1635 N N . LEU B 1 90 ? -1.939 -48.094 -22.047 1 94.62 90 LEU B N 1
ATOM 1636 C CA . LEU B 1 90 ? -0.775 -48.875 -22.453 1 94.62 90 LEU B CA 1
ATOM 1637 C C . LEU B 1 90 ? -0.579 -50.062 -21.531 1 94.62 90 LEU B C 1
ATOM 1639 O O . LEU B 1 90 ? -0.281 -51.156 -21.984 1 94.62 90 LEU B O 1
ATOM 1643 N N . GLU B 1 91 ? -0.821 -49.875 -20.266 1 93.62 91 GLU B N 1
ATOM 1644 C CA . GLU B 1 91 ? -0.686 -50.938 -19.281 1 93.62 91 GLU B CA 1
ATOM 1645 C C . GLU B 1 91 ? -1.74 -52.031 -19.516 1 93.62 91 GLU B C 1
ATOM 1647 O O . GLU B 1 91 ? -1.442 -53.219 -19.422 1 93.62 91 GLU B O 1
ATOM 1652 N N . GLN B 1 92 ? -2.928 -51.625 -19.828 1 94.06 92 GLN B N 1
ATOM 1653 C CA . GLN B 1 92 ? -3.994 -52.594 -20.109 1 94.06 92 GLN B CA 1
ATOM 1654 C C . GLN B 1 92 ? -3.701 -53.375 -21.375 1 94.06 92 GLN B C 1
ATOM 1656 O O . GLN B 1 92 ? -3.92 -54.594 -21.422 1 94.06 92 GLN B O 1
ATOM 1661 N N . THR B 1 93 ? -3.174 -52.656 -22.328 1 90.81 93 THR B N 1
ATOM 1662 C CA . THR B 1 93 ? -2.812 -53.312 -23.578 1 90.81 93 THR B CA 1
ATOM 1663 C C . THR B 1 93 ? -1.696 -54.344 -23.359 1 90.81 93 THR B C 1
ATOM 1665 O O . THR B 1 93 ? -1.742 -55.438 -23.891 1 90.81 93 THR B O 1
ATOM 1668 N N . MET B 1 94 ? -0.789 -54.031 -22.562 1 87.69 94 MET B N 1
ATOM 1669 C CA . MET B 1 94 ? 0.328 -54.906 -22.266 1 87.69 94 MET B CA 1
ATOM 1670 C C . MET B 1 94 ? -0.141 -56.125 -21.469 1 87.69 94 MET B C 1
ATOM 1672 O O . MET B 1 94 ? 0.311 -57.25 -21.703 1 87.69 94 MET B O 1
ATOM 1676 N N . LYS B 1 95 ? -1.049 -55.875 -20.578 1 88.31 95 LYS B N 1
ATOM 1677 C CA . LYS B 1 95 ? -1.591 -57 -19.797 1 88.31 95 LYS B CA 1
ATOM 1678 C C . LYS B 1 95 ? -2.354 -57.969 -20.688 1 88.31 95 LYS B C 1
ATOM 1680 O O . LYS B 1 95 ? -2.248 -59.188 -20.516 1 88.31 95 LYS B O 1
ATOM 1685 N N . LEU B 1 96 ? -3.078 -57.438 -21.625 1 85.56 96 LEU B N 1
ATOM 1686 C CA . LEU B 1 96 ? -3.82 -58.281 -22.562 1 85.56 96 LEU B CA 1
ATOM 1687 C C . LEU B 1 96 ? -2.871 -59.062 -23.453 1 85.56 96 LEU B C 1
ATOM 1689 O O . LEU B 1 96 ? -3.082 -60.25 -23.703 1 85.56 96 LEU B O 1
ATOM 1693 N N . ALA B 1 97 ? -1.771 -58.5 -23.875 1 82.69 97 ALA B N 1
ATOM 1694 C CA . ALA B 1 97 ? -0.771 -59.156 -24.703 1 82.69 97 ALA B CA 1
ATOM 1695 C C . ALA B 1 97 ? -0.064 -60.281 -23.953 1 82.69 97 ALA B C 1
ATOM 1697 O O . ALA B 1 97 ? 0.163 -61.375 -24.5 1 82.69 97 ALA B O 1
ATOM 1698 N N . ASP B 1 98 ? 0.222 -60.094 -22.734 1 81.31 98 ASP B N 1
ATOM 1699 C CA . ASP B 1 98 ? 0.88 -61.094 -21.906 1 81.31 98 ASP B CA 1
ATOM 1700 C C . ASP B 1 98 ? -0.024 -62.281 -21.688 1 81.31 98 ASP B C 1
ATOM 1702 O O . ASP B 1 98 ? 0.446 -63.438 -21.688 1 81.31 98 ASP B O 1
ATOM 1706 N N . SER B 1 99 ? -1.287 -62.062 -21.547 1 81.69 99 SER B N 1
ATOM 1707 C CA . SER B 1 99 ? -2.234 -63.156 -21.328 1 81.69 99 SER B CA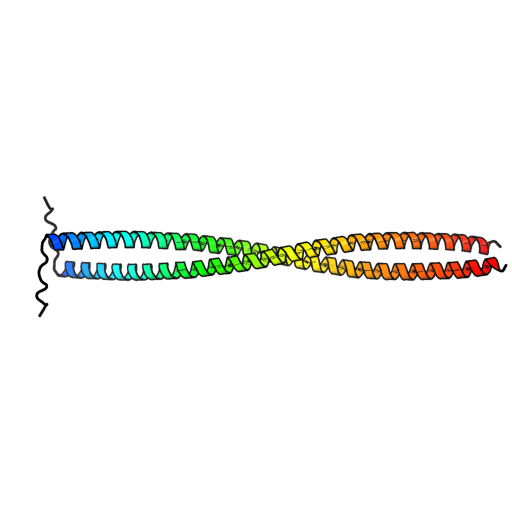 1
ATOM 1708 C C . SER B 1 99 ? -2.396 -64 -22.562 1 81.69 99 SER B C 1
ATOM 1710 O O . SER B 1 99 ? -2.586 -65.25 -22.469 1 81.69 99 SER B O 1
ATOM 1712 N N . TRP B 1 100 ? -2.158 -63.531 -23.766 1 77 100 TRP B N 1
ATOM 1713 C CA . TRP B 1 100 ? -2.234 -64.25 -25.016 1 77 100 TRP B CA 1
ATOM 1714 C C . TRP B 1 100 ? -0.976 -65.125 -25.234 1 77 100 TRP B C 1
ATOM 1716 O O . TRP B 1 100 ? -1.05 -66.25 -25.734 1 77 100 TRP B O 1
ATOM 1726 N N . PHE B 1 101 ? 0.112 -64.688 -24.844 1 70 101 PHE B N 1
ATOM 1727 C CA . PHE B 1 101 ? 1.365 -65.438 -25.031 1 70 101 PHE B CA 1
ATOM 1728 C C . PHE B 1 101 ? 1.482 -66.562 -24.031 1 70 101 PHE B C 1
ATOM 1730 O O . PHE B 1 101 ? 2.107 -67.562 -24.312 1 70 101 PHE B O 1
ATOM 1737 N N . ALA B 1 102 ? 0.987 -66.375 -22.844 1 71.38 102 ALA B N 1
ATOM 1738 C CA . ALA B 1 102 ? 1.022 -67.5 -21.859 1 71.38 102 ALA B CA 1
ATOM 1739 C C . ALA B 1 102 ? 0.172 -68.625 -22.312 1 71.38 102 ALA B C 1
ATOM 1741 O O . ALA B 1 102 ? 0.427 -69.812 -21.922 1 71.38 102 ALA B O 1
ATOM 1742 N N . PHE B 1 103 ? -0.798 -68.562 -23.109 1 66.25 103 PHE B N 1
ATOM 1743 C CA . PHE B 1 103 ? -1.671 -69.625 -23.562 1 66.25 103 PHE B CA 1
ATOM 1744 C C . PHE B 1 103 ? -1.131 -70.25 -24.844 1 66.25 103 PHE B C 1
ATOM 1746 O O . PHE B 1 103 ? -1.529 -71.375 -25.219 1 66.25 103 PHE B O 1
ATOM 1753 N N . ASN B 1 104 ? -0.301 -69.688 -25.578 1 51.53 104 ASN B N 1
ATOM 1754 C CA . ASN B 1 104 ? 0.293 -70.375 -26.703 1 51.53 104 ASN B CA 1
ATOM 1755 C C . ASN B 1 104 ? 1.701 -70.875 -26.375 1 51.53 104 ASN B C 1
ATOM 1757 O O . ASN B 1 104 ? 2.48 -70.125 -25.75 1 51.53 104 ASN B O 1
#

pLDDT: mean 92.37, std 11.7, range [43.19, 98.94]

Solvent-accessible surface area (backbone atoms only — not comparable to full-atom values): 11118 Å² total; per-residue (Å²): 125,80,71,82,68,77,77,68,50,72,67,58,46,53,52,50,52,52,53,51,51,51,51,50,51,52,49,52,50,49,50,50,48,36,53,49,47,41,53,51,38,50,51,50,39,54,52,42,51,52,49,38,51,51,44,51,53,50,40,51,52,46,52,52,48,42,53,52,48,52,52,49,44,53,53,50,52,52,51,41,50,54,44,49,53,51,41,51,53,50,51,51,51,51,53,55,53,52,59,55,53,73,77,99,124,81,71,81,68,77,77,68,49,72,68,57,45,53,52,49,53,50,52,50,50,51,50,49,51,51,49,52,52,48,50,51,49,36,54,50,47,41,54,52,38,50,50,49,37,54,52,41,51,53,50,40,52,53,42,51,52,51,41,51,52,45,52,51,48,43,52,52,49,51,51,49,43,54,53,51,50,50,50,39,52,53,44,50,53,51,40,51,52,50,51,51,51,49,53,55,52,51,58,56,54,74,76,100

Radius of gyration: 43.57 Å; Cα contacts (8 Å, |Δi|>4): 88; chains: 2; bounding box: 37×134×76 Å

Foldseek 3Di:
DPPPPPDDDPVRVVVVVVVVVVVVVVVVVVVVVVVVVVVVVVVVVVVVVVVVVVVVVVVVVVVVVVVVVVVVVVVVVVVVVVVVVVVVVVVVVVVVVVVVVVVD/DPPPPPDDDPVRVVVVVVVVVVVVVVVVVVVVVVVVVVVVVVVVVVVVVVVVVVVVVVVVVVVVVVVVVVVVVVVVVVVVVVVVVVVVVVVVVVVVVVVVVVVD